Protein AF-A0A8H6ILP3-F1 (afdb_monomer)

Structure (mmCIF, N/CA/C/O backbone):
data_AF-A0A8H6ILP3-F1
#
_entry.id   AF-A0A8H6ILP3-F1
#
loop_
_atom_site.group_PDB
_atom_site.id
_atom_site.type_symbol
_atom_site.label_atom_id
_atom_site.label_alt_id
_atom_site.label_comp_id
_atom_site.label_asym_id
_atom_site.label_entity_id
_atom_site.label_seq_id
_atom_site.pdbx_PDB_ins_code
_atom_site.Cartn_x
_atom_site.Cartn_y
_atom_site.Cartn_z
_atom_site.occupancy
_atom_site.B_iso_or_equiv
_atom_site.auth_seq_id
_atom_site.auth_comp_id
_atom_site.auth_asym_id
_atom_site.auth_atom_id
_atom_site.pdbx_PDB_model_num
ATOM 1 N N . MET A 1 1 ? -1.603 -22.803 13.900 1.00 75.44 1 MET A N 1
ATOM 2 C CA . MET A 1 1 ? -1.696 -21.374 14.287 1.00 75.44 1 MET A CA 1
ATOM 3 C C . MET A 1 1 ? -2.385 -20.611 13.163 1.00 75.44 1 MET A C 1
ATOM 5 O O . MET A 1 1 ? -1.924 -20.719 12.037 1.00 75.44 1 MET A O 1
ATOM 9 N N . ALA A 1 2 ? -3.459 -19.861 13.440 1.00 86.31 2 ALA A N 1
ATOM 10 C CA . ALA A 1 2 ? -4.282 -19.245 12.389 1.00 86.31 2 ALA A CA 1
ATOM 11 C C . ALA A 1 2 ? -3.562 -18.151 11.574 1.00 86.31 2 ALA A C 1
ATOM 13 O O . ALA A 1 2 ? -3.676 -18.143 10.356 1.00 86.31 2 ALA A O 1
ATOM 14 N N . ILE A 1 3 ? -2.760 -17.285 12.206 1.00 87.88 3 ILE A N 1
ATOM 15 C CA . ILE A 1 3 ? -2.087 -16.142 11.545 1.00 87.88 3 ILE A CA 1
ATOM 16 C C . ILE A 1 3 ? -1.058 -16.565 10.485 1.00 87.88 3 ILE A C 1
ATOM 18 O O . ILE A 1 3 ? -0.891 -15.880 9.486 1.00 87.88 3 ILE A O 1
ATOM 22 N N . GLY A 1 4 ? -0.383 -17.699 10.682 1.00 88.31 4 GLY A N 1
ATOM 23 C CA . GLY A 1 4 ? 0.596 -18.224 9.723 1.00 88.31 4 GLY A CA 1
ATOM 24 C C . GLY A 1 4 ? 0.030 -19.252 8.740 1.00 88.31 4 GLY A C 1
ATOM 25 O O . GLY A 1 4 ? 0.781 -19.840 7.967 1.00 88.31 4 GLY A O 1
ATOM 26 N N . SER A 1 5 ? -1.273 -19.522 8.809 1.00 91.81 5 SER A N 1
ATOM 27 C CA . SER A 1 5 ? -1.914 -20.580 8.031 1.00 91.81 5 SER A CA 1
ATOM 28 C C . SER A 1 5 ? -2.057 -20.208 6.550 1.00 91.81 5 SER A C 1
ATOM 30 O O . SER A 1 5 ? -2.096 -19.030 6.187 1.00 91.81 5 SER A O 1
ATOM 32 N N . ARG A 1 6 ? -2.210 -21.217 5.682 1.00 91.50 6 ARG A N 1
ATOM 33 C CA . ARG A 1 6 ? -2.508 -21.000 4.257 1.00 91.50 6 ARG A CA 1
ATOM 34 C C . ARG A 1 6 ? -3.769 -20.149 4.033 1.00 91.50 6 ARG A C 1
ATOM 36 O O . ARG A 1 6 ? -3.694 -19.242 3.207 1.00 91.50 6 ARG A O 1
ATOM 43 N N . PRO A 1 7 ? -4.884 -20.331 4.771 1.00 92.00 7 PRO A N 1
ATOM 44 C CA . PRO A 1 7 ? -6.023 -19.420 4.669 1.00 92.00 7 PRO A CA 1
ATOM 45 C C . PRO A 1 7 ? -5.702 -17.965 5.014 1.00 92.00 7 PRO A C 1
ATOM 47 O O . PRO A 1 7 ? -6.228 -17.070 4.361 1.00 92.00 7 PRO A O 1
ATOM 50 N N . ALA A 1 8 ? -4.846 -17.700 6.007 1.00 93.62 8 ALA A N 1
ATOM 51 C CA . ALA A 1 8 ? -4.462 -16.326 6.342 1.00 93.62 8 ALA A CA 1
ATOM 52 C C . ALA A 1 8 ? -3.638 -15.675 5.220 1.00 93.62 8 ALA A C 1
ATOM 54 O O . ALA A 1 8 ? -3.850 -14.507 4.893 1.00 93.62 8 ALA A O 1
ATOM 55 N N . ILE A 1 9 ? -2.757 -16.442 4.573 1.00 95.00 9 ILE A N 1
ATOM 56 C CA . ILE A 1 9 ? -2.020 -15.988 3.385 1.00 95.00 9 ILE A CA 1
ATOM 57 C C . ILE A 1 9 ? -2.980 -15.760 2.216 1.00 95.00 9 ILE A C 1
ATOM 59 O O . ILE A 1 9 ? -2.914 -14.725 1.559 1.00 95.00 9 ILE A O 1
ATOM 63 N N . GLN A 1 10 ? -3.937 -16.665 2.004 1.00 93.12 10 GLN A N 1
ATOM 64 C CA . GLN A 1 10 ? -4.952 -16.502 0.968 1.00 93.12 10 GLN A CA 1
ATOM 65 C C . GLN A 1 10 ? -5.831 -15.268 1.211 1.00 93.12 10 GLN A C 1
ATOM 67 O O . GLN A 1 10 ? -6.140 -14.547 0.262 1.00 93.12 10 GLN A O 1
ATOM 72 N N . GLN A 1 11 ? -6.196 -14.989 2.467 1.00 94.31 11 GLN A N 1
ATOM 73 C CA . GLN A 1 11 ? -6.895 -13.766 2.858 1.00 94.31 11 GLN A CA 1
ATOM 74 C C . GLN A 1 11 ? -6.072 -12.537 2.458 1.00 94.31 11 GLN A C 1
ATOM 76 O O . GLN A 1 11 ? -6.601 -11.645 1.799 1.00 94.31 11 GLN A O 1
ATOM 81 N N . PHE A 1 12 ? -4.780 -12.503 2.793 1.00 96.44 12 PHE A N 1
ATOM 82 C CA . PHE A 1 12 ? -3.897 -11.410 2.390 1.00 96.44 12 PHE A CA 1
ATOM 83 C C . PHE A 1 12 ? -3.842 -11.242 0.863 1.00 96.44 12 PHE A C 1
ATOM 85 O O . PHE A 1 12 ? -4.070 -10.140 0.366 1.00 96.44 12 PHE A O 1
ATOM 92 N N . CYS A 1 13 ? -3.658 -12.320 0.099 1.00 95.38 13 CYS A N 1
ATOM 93 C CA . CYS A 1 13 ? -3.685 -12.254 -1.364 1.00 95.38 13 CYS A CA 1
ATOM 94 C C . CYS A 1 13 ? -5.026 -11.738 -1.901 1.00 95.38 13 CYS A C 1
ATOM 96 O O . CYS A 1 13 ? -5.049 -10.951 -2.841 1.00 95.38 13 CYS A O 1
ATOM 98 N N . ASN A 1 14 ? -6.152 -12.128 -1.300 1.00 94.25 14 ASN A N 1
ATOM 99 C CA . ASN A 1 14 ? -7.474 -11.635 -1.697 1.00 94.25 14 ASN A CA 1
ATOM 100 C C . ASN A 1 14 ? -7.642 -10.136 -1.417 1.00 94.25 14 ASN A C 1
ATOM 102 O O . ASN A 1 14 ? -8.270 -9.431 -2.208 1.00 94.25 14 ASN A O 1
ATOM 106 N N . ILE A 1 15 ? -7.064 -9.636 -0.323 1.00 95.75 15 ILE A N 1
ATOM 107 C CA . ILE A 1 15 ? -7.019 -8.202 -0.014 1.00 95.75 15 ILE A CA 1
ATOM 108 C C . ILE A 1 15 ? -6.204 -7.461 -1.080 1.00 95.75 15 ILE A C 1
ATOM 110 O O . ILE A 1 15 ? -6.675 -6.445 -1.595 1.00 95.75 15 ILE A O 1
ATOM 114 N N . VAL A 1 16 ? -5.027 -7.983 -1.446 1.00 95.50 16 VAL A N 1
ATOM 115 C CA . VAL A 1 16 ? -4.184 -7.419 -2.512 1.00 95.50 16 VAL A CA 1
ATOM 116 C C . VAL A 1 16 ? -4.945 -7.402 -3.841 1.00 95.50 16 VAL A C 1
ATOM 118 O O . VAL A 1 16 ? -5.068 -6.346 -4.449 1.00 95.50 16 VAL A O 1
ATOM 121 N N . ARG A 1 17 ? -5.570 -8.516 -4.247 1.00 94.06 17 ARG A N 1
ATOM 122 C CA . ARG A 1 17 ? -6.397 -8.578 -5.470 1.00 94.06 17 ARG A CA 1
ATOM 123 C C . ARG A 1 17 ? -7.559 -7.593 -5.444 1.00 94.06 17 ARG A C 1
ATOM 125 O O . ARG A 1 17 ? -7.791 -6.903 -6.426 1.00 94.06 17 ARG A O 1
ATOM 132 N N . SER A 1 18 ? -8.246 -7.464 -4.308 1.00 93.38 18 SER A N 1
ATOM 133 C CA . SER A 1 18 ? -9.329 -6.481 -4.150 1.00 93.38 18 SER A CA 1
ATOM 134 C C . SER A 1 18 ? -8.830 -5.048 -4.353 1.00 93.38 18 SER A C 1
ATOM 136 O O . SER A 1 18 ? -9.564 -4.203 -4.853 1.00 93.38 18 SER A O 1
ATOM 138 N N . ARG A 1 19 ? -7.574 -4.760 -3.983 1.00 92.50 19 ARG A N 1
ATOM 139 C CA . ARG A 1 19 ? -6.948 -3.453 -4.212 1.00 92.50 19 ARG A CA 1
ATOM 140 C C . ARG A 1 19 ? -6.647 -3.209 -5.696 1.00 92.50 19 ARG A C 1
ATOM 142 O O . ARG A 1 19 ? -6.627 -2.049 -6.112 1.00 92.50 19 ARG A O 1
ATOM 149 N N . ARG A 1 20 ? -6.458 -4.270 -6.489 1.00 94.06 20 ARG A N 1
ATOM 150 C CA . ARG A 1 20 ? -6.257 -4.191 -7.944 1.00 94.06 20 ARG A CA 1
ATOM 151 C C . ARG A 1 20 ? -7.537 -3.894 -8.724 1.00 94.06 20 ARG A C 1
ATOM 153 O O . ARG A 1 20 ? -7.425 -3.543 -9.889 1.00 94.06 20 ARG A O 1
ATOM 160 N N . ASP A 1 21 ? -8.723 -3.959 -8.114 1.00 91.75 21 ASP A N 1
ATOM 161 C CA . ASP A 1 21 ? -9.975 -3.579 -8.786 1.00 91.75 21 ASP A CA 1
ATOM 162 C C . ASP A 1 21 ? -9.901 -2.112 -9.272 1.00 91.75 21 ASP A C 1
ATOM 164 O O . ASP A 1 21 ? -9.652 -1.219 -8.447 1.00 91.75 21 ASP A O 1
ATOM 168 N N . PRO A 1 22 ? -10.103 -1.823 -10.574 1.00 87.62 22 PRO A N 1
ATOM 169 C CA . PRO A 1 22 ? -10.079 -0.463 -11.116 1.00 87.62 22 PRO A CA 1
ATOM 170 C C . PRO A 1 22 ? -11.111 0.485 -10.499 1.00 87.62 22 PRO A C 1
ATOM 172 O O . PRO A 1 22 ? -10.931 1.695 -10.586 1.00 87.62 22 PRO A O 1
ATOM 175 N N . ASN A 1 23 ? -12.169 -0.044 -9.876 1.00 84.62 23 ASN A N 1
ATOM 176 C CA . ASN A 1 23 ? -13.202 0.738 -9.190 1.00 84.62 23 ASN A CA 1
ATOM 177 C C . ASN A 1 23 ? -12.841 1.052 -7.727 1.00 84.62 23 ASN A C 1
ATOM 179 O O . ASN A 1 23 ? -13.560 1.784 -7.039 1.00 84.62 23 ASN A O 1
ATOM 183 N N . ASP A 1 24 ? -11.749 0.480 -7.211 1.00 82.38 24 ASP A N 1
ATOM 184 C CA . ASP A 1 24 ? -11.250 0.784 -5.876 1.00 82.38 24 ASP A CA 1
ATOM 185 C C . ASP A 1 24 ? -10.374 2.048 -5.880 1.00 82.38 24 ASP A C 1
ATOM 187 O O . ASP A 1 24 ? -9.142 1.986 -5.874 1.00 82.38 24 ASP A O 1
ATOM 191 N N . ASP A 1 25 ? -11.008 3.215 -5.807 1.00 67.44 25 ASP A N 1
ATOM 192 C CA . ASP A 1 25 ? -10.305 4.511 -5.777 1.00 67.44 25 ASP A CA 1
ATOM 193 C C . ASP A 1 25 ? -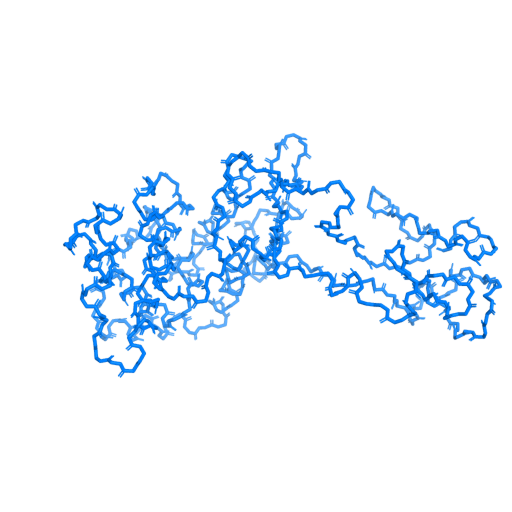9.919 4.965 -4.360 1.00 67.44 25 ASP A C 1
ATOM 195 O O . ASP A 1 25 ? -9.394 6.059 -4.140 1.00 67.44 25 ASP A O 1
ATOM 199 N N . ARG A 1 26 ? -10.180 4.134 -3.345 1.00 71.62 26 ARG A N 1
ATOM 200 C CA . ARG A 1 26 ? -9.928 4.478 -1.939 1.00 71.62 26 ARG A CA 1
ATOM 201 C C . ARG A 1 26 ? -8.455 4.309 -1.567 1.00 71.62 26 ARG A C 1
ATOM 203 O O . ARG A 1 26 ? -8.071 3.366 -0.877 1.00 71.62 26 ARG A O 1
ATOM 210 N N . SER A 1 27 ? -7.622 5.260 -1.955 1.00 63.97 27 SER A N 1
ATOM 211 C CA . SER A 1 27 ? -6.297 5.415 -1.346 1.00 63.97 27 SER A CA 1
ATOM 212 C C . SER A 1 27 ? -6.438 6.075 0.031 1.00 63.97 27 SER A C 1
ATOM 214 O O . SER A 1 27 ? -7.342 6.885 0.262 1.00 63.97 27 SER A O 1
ATOM 216 N N . ARG A 1 28 ? -5.567 5.728 0.981 1.00 64.31 28 ARG A N 1
ATOM 217 C CA . ARG A 1 28 ? -5.476 6.487 2.228 1.00 64.31 28 ARG A CA 1
ATOM 218 C C . ARG A 1 28 ? -4.798 7.802 1.902 1.00 64.31 28 ARG A C 1
ATOM 220 O O . ARG A 1 28 ? -3.651 7.816 1.481 1.00 64.31 28 ARG A O 1
ATOM 227 N N . VAL A 1 29 ? -5.513 8.898 2.107 1.00 57.91 29 VAL A N 1
ATOM 228 C CA . VAL A 1 29 ? -4.895 10.221 2.100 1.00 57.91 29 VAL A CA 1
ATOM 229 C C . VAL A 1 29 ? -3.991 10.300 3.338 1.00 57.91 29 VAL A C 1
ATOM 231 O O . VAL A 1 29 ? -4.495 10.292 4.462 1.00 57.91 29 VAL A O 1
ATOM 234 N N . ALA A 1 30 ? -2.674 10.322 3.153 1.00 57.31 30 ALA A N 1
ATOM 235 C CA . ALA A 1 30 ? -1.733 10.967 4.073 1.00 57.31 30 ALA A CA 1
ATOM 236 C C . ALA A 1 30 ? -1.288 12.284 3.401 1.00 57.31 30 ALA A C 1
ATOM 238 O O . ALA A 1 30 ? -1.448 12.430 2.196 1.00 57.31 30 ALA A O 1
ATOM 239 N N . SER A 1 31 ? -0.817 13.337 4.063 1.00 59.41 31 SER A N 1
ATOM 240 C CA . SER A 1 31 ? 0.049 13.420 5.237 1.00 59.41 31 SER A CA 1
ATOM 241 C C . SER A 1 31 ? -0.139 14.796 5.901 1.00 59.41 31 SER A C 1
ATOM 243 O O . SER A 1 31 ? 0.740 15.653 5.885 1.00 59.41 31 SER A O 1
ATOM 245 N N . SER A 1 32 ? -1.309 15.067 6.495 1.00 70.81 32 SER A N 1
ATOM 246 C CA . SER A 1 32 ? -1.374 16.252 7.361 1.00 70.81 32 SER A CA 1
ATOM 247 C C . SER A 1 32 ? -0.468 16.012 8.564 1.00 70.81 32 SER A C 1
ATOM 249 O O . SER A 1 32 ? -0.611 14.984 9.225 1.00 70.81 32 SER A O 1
ATOM 251 N N . SER A 1 33 ? 0.444 16.939 8.857 1.00 78.44 33 SER A N 1
ATOM 252 C CA . SER A 1 33 ? 1.243 16.919 10.087 1.00 78.44 33 SER A CA 1
ATOM 253 C C . SER A 1 33 ? 0.382 17.158 11.333 1.00 78.44 33 SER A C 1
ATOM 255 O O . SER A 1 33 ? 0.752 16.712 12.419 1.00 78.44 33 SER A O 1
ATOM 257 N N . ASP A 1 34 ? -0.809 17.744 11.175 1.00 86.69 34 ASP A N 1
ATOM 258 C CA . ASP A 1 34 ? -1.757 17.981 12.261 1.00 86.69 34 ASP A CA 1
ATOM 259 C C . ASP A 1 34 ? -2.521 16.690 12.636 1.00 86.69 34 ASP A C 1
ATOM 261 O O . ASP A 1 34 ? -3.328 16.190 11.835 1.00 86.69 34 ASP A O 1
ATOM 265 N N . PRO A 1 35 ? -2.330 16.150 13.858 1.00 87.81 35 PRO A N 1
ATOM 266 C CA . PRO A 1 35 ? -3.060 14.973 14.324 1.00 87.81 35 PRO A CA 1
ATOM 267 C C . PRO A 1 35 ? -4.580 15.172 14.316 1.00 87.81 35 PRO A C 1
ATOM 269 O O . PRO A 1 35 ? -5.312 14.218 14.076 1.00 87.81 35 PRO A O 1
ATOM 272 N N . ASN A 1 36 ? -5.092 16.391 14.502 1.00 88.88 36 ASN A N 1
ATOM 273 C CA . ASN A 1 36 ? -6.534 16.648 14.528 1.00 88.88 36 ASN A CA 1
ATOM 274 C C . ASN A 1 36 ? -7.180 16.477 13.150 1.00 88.88 36 ASN A C 1
ATOM 276 O O . ASN A 1 36 ? -8.291 15.948 13.046 1.00 88.88 36 ASN A O 1
ATOM 280 N N . ILE A 1 37 ? -6.472 16.879 12.090 1.00 88.44 37 ILE A N 1
ATOM 281 C CA . ILE A 1 37 ? -6.903 16.645 10.708 1.00 88.44 37 ILE A CA 1
ATOM 282 C C . ILE A 1 37 ? -6.896 15.142 10.418 1.00 88.44 37 ILE A C 1
ATOM 284 O O . ILE A 1 37 ? -7.865 14.627 9.855 1.00 88.44 37 ILE A O 1
ATOM 288 N N . ARG A 1 38 ? -5.855 14.419 10.856 1.00 89.88 38 ARG A N 1
ATOM 289 C CA . ARG A 1 38 ? -5.790 12.958 10.699 1.00 89.88 38 ARG A CA 1
ATOM 290 C C . ARG A 1 38 ? -6.930 12.257 11.446 1.00 89.88 38 ARG A C 1
ATOM 292 O O . ARG A 1 38 ? -7.630 11.453 10.834 1.00 89.88 38 ARG A O 1
ATOM 299 N N . ILE A 1 39 ? -7.214 12.628 12.699 1.00 91.81 39 ILE A N 1
ATOM 300 C CA . ILE A 1 39 ? -8.348 12.103 13.489 1.00 91.81 39 ILE A CA 1
ATOM 301 C C . ILE A 1 39 ? -9.670 12.261 12.728 1.00 91.81 39 ILE A C 1
ATOM 303 O O . ILE A 1 39 ? -10.438 11.303 12.599 1.00 91.81 39 ILE A O 1
ATOM 307 N N . GLU A 1 40 ? -9.941 13.453 12.193 1.00 91.06 40 GLU A N 1
ATOM 308 C CA . GLU A 1 40 ? -11.158 13.717 11.423 1.00 91.06 40 GLU A CA 1
ATOM 309 C C . GLU A 1 40 ? -11.241 12.860 10.150 1.00 91.06 40 GLU A C 1
ATOM 311 O O . GLU A 1 40 ? -12.297 12.294 9.845 1.00 91.06 40 GLU A O 1
ATOM 316 N N . GLN A 1 41 ? -10.127 12.704 9.429 1.00 89.25 41 GLN A N 1
ATOM 317 C CA . GLN A 1 41 ? -10.043 11.829 8.258 1.00 89.25 41 GLN A CA 1
ATOM 318 C C . GLN A 1 41 ? -10.325 10.363 8.620 1.00 89.25 41 GLN A C 1
ATOM 320 O O . GLN A 1 41 ? -11.150 9.729 7.956 1.00 89.25 41 GLN A O 1
ATOM 325 N N . ARG A 1 42 ? -9.720 9.833 9.696 1.00 91.31 42 ARG A N 1
ATOM 326 C CA . ARG A 1 42 ? -9.964 8.452 10.161 1.00 91.31 42 ARG A CA 1
ATOM 327 C C . ARG A 1 42 ? -11.434 8.231 10.503 1.00 91.31 42 ARG A C 1
ATOM 329 O O . ARG A 1 42 ? -12.021 7.248 10.056 1.00 91.31 42 ARG A O 1
ATOM 336 N N . ILE A 1 43 ? -12.062 9.168 11.219 1.00 91.75 43 ILE A N 1
ATOM 337 C CA . ILE A 1 43 ? -13.493 9.096 11.552 1.00 91.75 43 ILE A CA 1
ATOM 338 C C . ILE A 1 43 ? -14.352 9.044 10.285 1.00 91.75 43 ILE A C 1
ATOM 340 O O . ILE A 1 43 ? -15.246 8.202 10.170 1.00 91.75 43 ILE A O 1
ATOM 344 N N . ASN A 1 44 ? -14.085 9.921 9.319 1.00 89.56 44 ASN A N 1
ATOM 345 C CA . ASN A 1 44 ? -14.843 9.952 8.072 1.00 89.56 44 ASN A CA 1
ATOM 346 C C . ASN A 1 44 ? -14.678 8.659 7.260 1.00 89.56 44 ASN A C 1
ATOM 348 O O . ASN A 1 44 ? -15.662 8.171 6.700 1.00 89.56 44 ASN A O 1
ATOM 352 N N . ASN A 1 45 ? -13.482 8.069 7.234 1.00 88.81 45 ASN A N 1
ATOM 353 C CA . ASN A 1 45 ? -13.242 6.790 6.564 1.00 88.81 45 ASN A CA 1
ATOM 354 C C . ASN A 1 45 ? -13.995 5.639 7.240 1.00 88.81 45 ASN A C 1
ATOM 356 O O . ASN A 1 45 ? -14.683 4.876 6.560 1.00 88.81 45 ASN A O 1
ATOM 360 N N . ILE A 1 46 ? -13.947 5.565 8.575 1.00 90.75 46 ILE A N 1
ATOM 361 C CA . ILE A 1 46 ? -14.682 4.562 9.358 1.00 90.75 46 ILE A CA 1
ATOM 362 C C . ILE A 1 46 ? -16.187 4.655 9.077 1.00 90.75 46 ILE A C 1
ATOM 364 O O . ILE A 1 46 ? -16.825 3.632 8.839 1.00 90.75 46 ILE A O 1
ATOM 368 N N . ARG A 1 47 ? -16.754 5.869 9.035 1.00 87.75 47 ARG A N 1
ATOM 369 C CA . ARG A 1 47 ? -18.186 6.088 8.745 1.00 87.75 47 ARG A CA 1
ATOM 370 C C . ARG A 1 47 ? -18.590 5.669 7.334 1.00 87.75 47 ARG A C 1
ATOM 372 O O . ARG A 1 47 ? -19.697 5.182 7.138 1.00 87.75 47 ARG A O 1
ATOM 379 N N . LYS A 1 48 ? -17.715 5.892 6.350 1.00 84.12 48 LYS A N 1
ATOM 380 C CA . LYS A 1 48 ? -17.955 5.533 4.943 1.00 84.12 48 LYS A CA 1
ATOM 381 C C . LYS A 1 48 ? -17.729 4.044 4.660 1.00 84.12 48 LYS A C 1
ATOM 383 O O . LYS A 1 48 ? -18.084 3.586 3.571 1.00 84.12 48 LYS A O 1
ATOM 388 N N . SER A 1 49 ? -17.113 3.305 5.583 1.00 83.44 49 SER A N 1
ATOM 389 C CA . SER A 1 49 ? -16.850 1.877 5.420 1.00 83.44 49 SER A CA 1
ATOM 390 C C . SER A 1 49 ? -18.140 1.071 5.549 1.00 83.44 49 SER A C 1
ATOM 392 O O . SER A 1 49 ? -18.820 1.121 6.573 1.00 83.44 49 SER A O 1
ATOM 394 N N . GLN A 1 50 ? -18.463 0.298 4.511 1.00 77.56 50 GLN A N 1
ATOM 395 C CA . GLN A 1 50 ? -19.610 -0.613 4.514 1.00 77.56 50 GLN A CA 1
ATOM 396 C C . GLN A 1 50 ? -19.214 -2.050 4.881 1.00 77.56 50 GLN A C 1
ATOM 398 O O . GLN A 1 50 ? -20.094 -2.882 5.080 1.00 77.56 50 GLN A O 1
ATOM 403 N N . GLN A 1 51 ? -17.910 -2.324 5.032 1.00 78.56 51 GLN A N 1
ATOM 404 C CA . GLN A 1 51 ? -17.344 -3.624 5.417 1.00 78.56 51 GLN A CA 1
ATOM 405 C C . GLN A 1 51 ? -17.806 -4.786 4.518 1.00 78.56 51 GLN A C 1
ATOM 407 O O . GLN A 1 51 ? -17.946 -5.918 4.985 1.00 78.56 51 GLN A O 1
ATOM 412 N N . ARG A 1 52 ? -18.048 -4.510 3.230 1.00 81.38 52 ARG A N 1
ATOM 413 C CA . ARG A 1 52 ? -18.565 -5.503 2.277 1.00 81.38 52 ARG A CA 1
ATOM 414 C C . ARG A 1 52 ? -17.479 -6.450 1.779 1.00 81.38 52 ARG A C 1
ATOM 416 O O . ARG A 1 52 ? -17.767 -7.615 1.536 1.00 81.38 52 ARG A O 1
ATOM 423 N N . SER A 1 53 ? -16.244 -5.965 1.667 1.00 87.31 53 SER A N 1
ATOM 424 C CA . SER A 1 53 ? -15.077 -6.759 1.270 1.00 87.31 53 SER A CA 1
ATOM 425 C C . SER A 1 53 ? -14.055 -6.873 2.400 1.00 87.31 53 SER A C 1
ATOM 427 O O . SER A 1 53 ? -14.033 -6.062 3.330 1.00 87.31 53 SER A O 1
ATOM 429 N N . ASP A 1 54 ? -13.167 -7.861 2.309 1.00 90.88 54 ASP A N 1
ATOM 430 C CA . ASP A 1 54 ? -12.077 -8.027 3.274 1.00 90.88 54 ASP A CA 1
ATOM 431 C C . ASP A 1 54 ? -11.116 -6.830 3.268 1.00 90.88 54 ASP A C 1
ATOM 433 O O . ASP A 1 54 ? -10.681 -6.389 4.332 1.00 90.88 54 ASP A O 1
ATOM 437 N N . LEU A 1 55 ? -10.886 -6.203 2.109 1.00 91.88 55 LEU A N 1
ATOM 438 C CA . LEU A 1 55 ? -10.140 -4.946 2.023 1.00 91.88 55 LEU A CA 1
ATOM 439 C C . LEU A 1 55 ? -10.828 -3.808 2.798 1.00 91.88 55 LEU A C 1
ATOM 441 O O . LEU A 1 55 ? -10.161 -3.073 3.527 1.00 91.88 55 LEU A O 1
ATOM 445 N N . GLU A 1 56 ? -12.153 -3.654 2.698 1.00 89.81 56 GLU A N 1
ATOM 446 C CA . GLU A 1 56 ? -12.879 -2.637 3.475 1.00 89.81 56 GLU A CA 1
ATOM 447 C C . GLU A 1 56 ? -12.831 -2.902 4.983 1.00 89.81 56 GLU A C 1
ATOM 449 O O . GLU A 1 56 ? -12.702 -1.962 5.776 1.00 89.81 56 GLU A O 1
ATOM 454 N N . LYS A 1 57 ? -12.916 -4.173 5.389 1.00 92.38 57 LYS A N 1
ATOM 455 C CA . LYS A 1 57 ? -12.779 -4.575 6.793 1.00 92.38 57 LYS A CA 1
ATOM 456 C C . LYS A 1 57 ? -11.372 -4.288 7.317 1.00 92.38 57 LYS A C 1
ATOM 458 O O . LYS A 1 57 ? -11.243 -3.731 8.407 1.00 92.38 57 LYS A O 1
ATOM 463 N N . LEU A 1 58 ? -10.330 -4.604 6.540 1.00 94.25 58 LEU A N 1
ATOM 464 C CA . LEU A 1 58 ? -8.945 -4.290 6.892 1.00 94.25 58 LEU A CA 1
ATOM 465 C C . LEU A 1 58 ? -8.751 -2.775 7.022 1.00 94.25 58 LEU A C 1
ATOM 467 O O . LEU A 1 58 ? -8.241 -2.314 8.04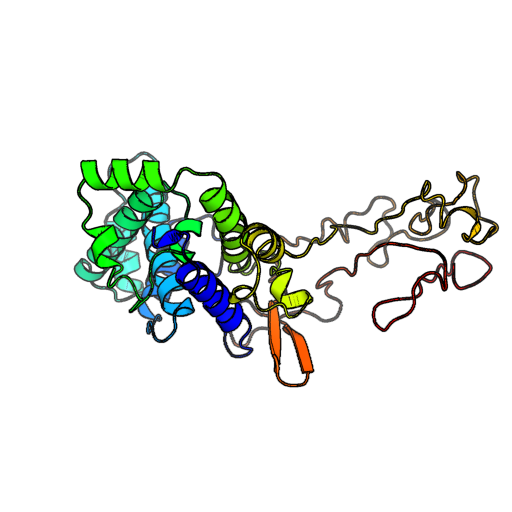1 1.00 94.25 58 LEU A O 1
ATOM 471 N N . ARG A 1 59 ? -9.208 -1.990 6.036 1.00 92.56 59 ARG A N 1
ATOM 472 C CA . ARG A 1 59 ? -9.126 -0.519 6.068 1.00 92.56 59 ARG A CA 1
ATOM 473 C C . ARG A 1 59 ? -9.775 0.061 7.312 1.00 92.56 59 ARG A C 1
ATOM 475 O O . ARG A 1 59 ? -9.164 0.899 7.964 1.00 92.56 59 ARG A O 1
ATOM 482 N N . LYS A 1 60 ? -10.959 -0.431 7.688 1.00 92.56 60 LYS A N 1
ATOM 483 C CA . LYS A 1 60 ? -11.626 0.001 8.920 1.00 92.56 60 LYS A CA 1
ATOM 484 C C . LYS A 1 60 ? -10.775 -0.286 10.160 1.00 92.56 60 LYS A C 1
ATOM 486 O O . LYS A 1 60 ? -10.595 0.618 10.968 1.00 92.56 60 LYS A O 1
ATOM 491 N N . ARG A 1 61 ? -10.229 -1.501 10.308 1.00 93.31 61 ARG A N 1
ATOM 492 C CA . ARG A 1 61 ? -9.351 -1.838 11.449 1.00 93.31 61 ARG A CA 1
ATOM 493 C C . ARG A 1 61 ? -8.115 -0.954 11.497 1.00 93.31 61 ARG A C 1
ATOM 495 O O . ARG A 1 61 ? -7.744 -0.471 12.560 1.00 93.31 61 ARG A O 1
ATOM 502 N N . LEU A 1 62 ? -7.498 -0.722 10.341 1.00 94.06 62 LEU A N 1
ATOM 503 C CA . LEU A 1 62 ? -6.359 0.172 10.247 1.00 94.06 62 LEU A CA 1
ATOM 504 C C . LEU A 1 62 ? -6.766 1.605 10.618 1.00 94.06 62 LEU A C 1
ATOM 506 O O . LEU A 1 62 ? -6.000 2.291 11.278 1.00 94.06 62 LEU A O 1
ATOM 510 N N . ASP A 1 63 ? -7.928 2.101 10.186 1.00 93.81 63 ASP A N 1
ATOM 511 C CA . ASP A 1 63 ? -8.374 3.455 10.534 1.00 93.81 63 ASP 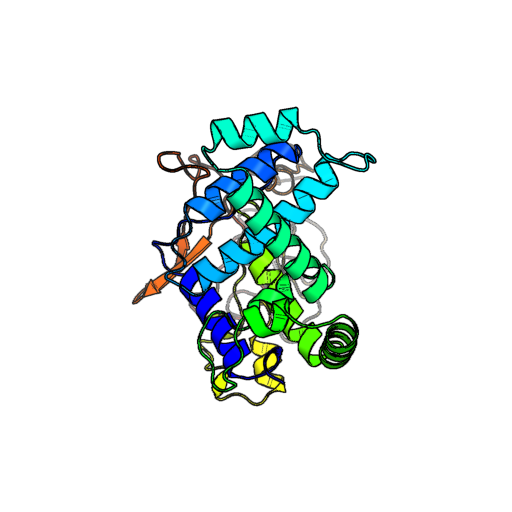A CA 1
ATOM 512 C C . ASP A 1 63 ? -8.675 3.573 12.033 1.00 93.81 63 ASP A C 1
ATOM 514 O O . ASP A 1 63 ? -8.355 4.598 12.623 1.00 93.81 63 ASP A O 1
ATOM 518 N N . GLU A 1 64 ? -9.202 2.525 12.673 1.00 95.25 64 GLU A N 1
ATOM 519 C CA . GLU A 1 64 ? -9.337 2.449 14.135 1.00 95.25 64 GLU A CA 1
ATOM 520 C C . GLU A 1 64 ? -7.966 2.455 14.830 1.00 95.25 64 GLU A C 1
ATOM 522 O O . GLU A 1 64 ? -7.768 3.207 15.785 1.00 95.25 64 GLU A O 1
ATOM 527 N N . PHE A 1 65 ? -7.007 1.658 14.344 1.00 95.31 65 PHE A N 1
ATOM 528 C CA . PHE A 1 65 ? -5.634 1.615 14.860 1.00 95.31 65 PHE A CA 1
ATOM 529 C C . PHE A 1 65 ? -4.977 3.000 14.816 1.00 95.31 65 PHE A C 1
ATOM 531 O O . PHE A 1 65 ? -4.525 3.497 15.849 1.00 95.31 65 PHE A O 1
ATOM 538 N N . TYR A 1 66 ? -4.975 3.642 13.642 1.00 93.69 66 TYR A N 1
ATOM 539 C CA . TYR A 1 66 ? -4.352 4.954 13.460 1.00 93.69 66 TYR A CA 1
ATOM 540 C C . TYR A 1 66 ? -5.136 6.066 14.159 1.00 93.69 66 TYR A C 1
ATOM 542 O O . TYR A 1 66 ? -4.523 6.982 14.681 1.00 93.69 66 TYR A O 1
ATOM 550 N N . LEU A 1 67 ? -6.465 5.964 14.282 1.00 94.12 67 LEU A N 1
ATOM 551 C CA . LEU A 1 67 ? -7.250 6.891 15.105 1.00 94.12 67 LEU A CA 1
ATOM 552 C C . LEU A 1 67 ? -6.755 6.898 16.556 1.00 94.12 67 LEU A C 1
ATOM 554 O O . LEU A 1 67 ? -6.591 7.960 17.149 1.00 94.12 67 LEU A O 1
ATOM 558 N N . ALA A 1 68 ? -6.516 5.721 17.138 1.00 94.31 68 ALA A N 1
ATOM 559 C CA . ALA A 1 68 ? -6.007 5.622 18.502 1.00 94.31 68 ALA A CA 1
ATOM 560 C C . ALA A 1 68 ? -4.575 6.165 18.642 1.00 94.31 68 ALA A C 1
ATOM 562 O O . ALA A 1 68 ? -4.236 6.717 19.687 1.00 94.31 68 ALA A O 1
ATOM 563 N N . GLU A 1 69 ? -3.746 6.017 17.610 1.00 92.19 69 GLU A N 1
ATOM 564 C CA . GLU A 1 69 ? -2.399 6.588 17.563 1.00 92.19 69 GLU A CA 1
ATOM 565 C C . GLU A 1 69 ? -2.422 8.117 17.421 1.00 92.19 69 GLU A C 1
ATOM 567 O O . GLU A 1 69 ? -1.794 8.811 18.218 1.00 92.19 69 GLU A O 1
ATOM 572 N N . ASP A 1 70 ? -3.212 8.649 16.489 1.00 92.44 70 ASP A N 1
ATOM 573 C CA . ASP A 1 70 ? -3.348 10.086 16.248 1.00 92.44 70 ASP A CA 1
ATOM 574 C C . ASP A 1 70 ? -3.934 10.810 17.475 1.00 92.44 70 ASP A C 1
ATOM 576 O O . ASP A 1 70 ? -3.496 11.908 17.813 1.00 92.44 70 ASP A O 1
ATOM 580 N N . ILE A 1 71 ? -4.874 10.183 18.199 1.00 91.50 71 ILE A N 1
ATOM 581 C CA . ILE A 1 71 ? -5.394 10.699 19.480 1.00 91.50 71 ILE A CA 1
ATOM 582 C C . ILE A 1 71 ? -4.301 10.750 20.548 1.00 91.50 71 ILE A C 1
ATOM 584 O O . ILE A 1 71 ? -4.290 11.683 21.347 1.00 91.50 71 ILE A O 1
ATOM 588 N N . GLU A 1 72 ? -3.416 9.752 20.606 1.00 90.56 72 GLU A N 1
ATOM 589 C CA . GLU A 1 72 ? -2.298 9.753 21.554 1.00 90.56 72 GLU A CA 1
ATOM 590 C C . GLU A 1 72 ? -1.317 10.881 21.230 1.00 90.56 72 GLU A C 1
ATOM 592 O O . GLU A 1 72 ? -0.940 11.646 22.114 1.00 90.56 72 GLU A O 1
ATOM 597 N N . GLN A 1 73 ? -0.980 11.041 19.950 1.00 88.69 73 GLN A N 1
ATOM 598 C CA . GLN A 1 73 ? -0.119 12.120 19.468 1.00 88.69 73 GLN A CA 1
ATOM 599 C C . GLN A 1 73 ? -0.737 13.503 19.718 1.00 88.69 73 GLN A C 1
ATOM 601 O O . GLN A 1 73 ? -0.027 14.436 20.083 1.00 88.69 73 GLN A O 1
ATOM 606 N N . SER A 1 74 ? -2.063 13.639 19.606 1.00 88.94 74 SER A N 1
ATOM 607 C CA . SER A 1 74 ? -2.763 14.905 19.860 1.00 88.94 74 SER A CA 1
ATOM 608 C C . SER A 1 74 ? -2.733 15.347 21.328 1.00 88.94 74 SER A C 1
ATOM 610 O O . SER A 1 74 ? -3.207 16.442 21.638 1.00 88.94 74 SER A O 1
ATOM 612 N N . LYS A 1 75 ? -2.285 14.494 22.258 1.00 87.56 75 LYS A N 1
ATOM 613 C CA . LYS A 1 75 ? -2.206 14.858 23.677 1.00 87.56 75 LYS A CA 1
ATOM 614 C C . LYS A 1 75 ? -1.021 15.761 23.981 1.00 87.56 75 LYS A C 1
ATOM 616 O O . LYS A 1 75 ? -1.093 16.465 24.980 1.00 87.56 75 LYS A O 1
ATOM 621 N N . ASP A 1 76 ? 0.034 15.736 23.166 1.00 80.81 76 ASP A N 1
ATOM 622 C CA . ASP A 1 76 ? 1.225 16.583 23.333 1.00 80.81 76 ASP A CA 1
ATOM 623 C C . ASP A 1 76 ? 1.754 16.594 24.788 1.00 80.81 76 ASP A C 1
ATOM 625 O O . ASP A 1 76 ? 1.843 17.622 25.456 1.00 80.81 76 ASP A O 1
ATOM 629 N N . GLY A 1 77 ? 1.969 15.396 25.350 1.00 76.06 77 GLY A N 1
ATOM 630 C CA . GLY A 1 77 ? 2.427 15.205 26.736 1.00 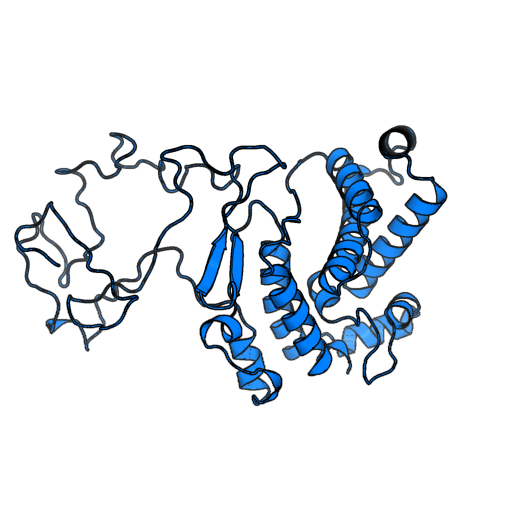76.06 77 GLY A CA 1
ATOM 631 C C . GLY A 1 77 ? 1.347 15.323 27.823 1.00 76.06 77 GLY A C 1
ATOM 632 O O . GLY A 1 77 ? 1.627 15.081 28.997 1.00 76.06 77 GLY A O 1
ATOM 633 N N . ARG A 1 78 ? 0.098 15.651 27.471 1.00 77.00 78 ARG A N 1
ATOM 634 C CA . ARG A 1 78 ? -1.034 15.681 28.414 1.00 77.00 78 ARG A CA 1
ATOM 635 C C . ARG A 1 78 ? -1.574 14.273 28.680 1.00 77.00 78 ARG A C 1
ATOM 637 O O . ARG A 1 78 ? -1.490 13.375 27.851 1.00 77.00 78 ARG A O 1
ATOM 644 N N . LEU A 1 79 ? -2.236 14.093 29.824 1.00 73.81 79 LEU A N 1
ATOM 645 C CA . LEU A 1 79 ? -2.916 12.829 30.153 1.00 73.81 79 LEU A CA 1
ATOM 646 C C . LEU A 1 79 ? -4.142 12.564 29.261 1.00 73.81 79 LEU A C 1
ATOM 648 O O . LEU A 1 79 ? -4.530 11.414 29.050 1.00 73.81 79 LEU A O 1
ATOM 652 N N . GLN A 1 80 ? -4.773 13.624 28.751 1.00 76.94 80 GLN A N 1
ATOM 653 C CA . GLN A 1 80 ? -5.992 13.553 27.947 1.00 76.94 80 GLN A CA 1
ATOM 654 C C . GLN A 1 80 ? -5.928 14.522 26.767 1.00 76.94 80 GLN A C 1
ATOM 656 O O . GLN A 1 80 ? -5.344 15.601 26.868 1.00 76.94 80 GLN A O 1
ATOM 661 N N . SER A 1 81 ? -6.569 14.137 25.663 1.00 79.94 81 SER A N 1
ATOM 662 C CA . SER A 1 81 ? -6.754 15.001 24.496 1.00 79.94 81 SER A CA 1
ATOM 663 C C . SER A 1 81 ? -7.741 16.120 24.827 1.00 79.94 81 SER A C 1
ATOM 665 O O . SER A 1 81 ? -8.650 15.920 25.634 1.00 79.94 81 SER A O 1
ATOM 667 N N . ASP A 1 82 ? -7.588 17.281 24.187 1.00 83.38 82 ASP A N 1
ATOM 668 C CA . ASP A 1 82 ? -8.453 18.439 24.422 1.00 83.38 82 ASP A CA 1
ATOM 669 C C . ASP A 1 82 ? -9.934 18.101 24.118 1.00 83.38 82 ASP A C 1
ATOM 671 O O . ASP A 1 82 ? -10.289 17.845 22.957 1.00 83.38 82 ASP A O 1
ATOM 675 N N . PRO A 1 83 ? -10.825 18.101 25.133 1.00 83.69 83 PRO A N 1
ATOM 676 C CA . PRO A 1 83 ? -12.234 17.759 24.949 1.00 83.69 83 PRO A CA 1
ATOM 677 C C . PRO A 1 83 ? -12.966 18.698 23.986 1.00 83.69 83 PRO A C 1
ATOM 679 O O . PRO A 1 83 ? -13.934 18.282 23.346 1.00 83.69 83 PRO A O 1
ATOM 682 N N . THR A 1 84 ? -12.513 19.948 23.871 1.00 86.94 84 THR A N 1
ATOM 683 C CA . THR A 1 84 ? -13.078 20.959 22.972 1.00 86.94 84 THR A CA 1
ATOM 684 C C . THR A 1 84 ? -12.742 20.627 21.527 1.00 86.94 84 THR A C 1
ATOM 686 O O . THR A 1 84 ? -13.623 20.648 20.667 1.00 86.94 84 THR A O 1
ATOM 689 N N . VAL A 1 85 ? -11.487 20.252 21.262 1.00 86.88 85 VAL A N 1
ATOM 690 C CA . VAL A 1 85 ? -11.023 19.870 19.920 1.00 86.88 85 VAL A CA 1
ATOM 691 C C . VAL A 1 85 ? -11.757 18.623 19.438 1.00 86.88 85 VAL A C 1
ATOM 693 O O . VAL A 1 85 ? -12.365 18.642 18.365 1.00 86.88 85 VAL A O 1
ATOM 696 N N . ILE A 1 86 ? -11.804 17.574 20.265 1.00 88.81 86 ILE A N 1
ATOM 697 C CA . ILE A 1 86 ? -12.558 16.356 19.942 1.00 88.81 86 ILE A CA 1
ATOM 698 C C . ILE A 1 86 ? -14.048 16.676 19.780 1.00 88.81 86 ILE A C 1
ATOM 700 O O . ILE A 1 86 ? -14.665 16.235 18.814 1.00 88.81 86 ILE A O 1
ATOM 704 N N . GLY A 1 87 ? -14.631 17.494 20.661 1.00 90.50 87 GLY A N 1
ATOM 705 C CA . GLY A 1 87 ? -16.023 17.933 20.549 1.00 90.50 87 GLY A CA 1
ATOM 706 C C . GLY A 1 87 ? -16.331 18.629 19.218 1.00 90.50 87 GLY A C 1
ATOM 707 O O . GLY A 1 87 ? -17.367 18.360 18.609 1.00 90.50 87 GLY A O 1
ATOM 708 N N . ASN A 1 88 ? -15.420 19.470 18.728 1.00 91.50 88 ASN A N 1
ATOM 709 C CA . ASN A 1 88 ? -15.559 20.151 17.441 1.00 91.50 88 ASN A CA 1
ATOM 710 C C . ASN A 1 88 ? -15.434 19.183 16.255 1.00 91.50 88 ASN A C 1
ATOM 712 O O . ASN A 1 88 ? -16.229 19.266 15.317 1.00 91.50 88 ASN A O 1
ATOM 716 N N . ILE A 1 89 ? -14.504 18.223 16.308 1.00 91.00 89 ILE A N 1
ATOM 717 C CA . ILE A 1 89 ? -14.390 17.162 15.293 1.00 91.00 89 ILE A CA 1
ATOM 718 C C . ILE A 1 89 ? -15.676 16.326 15.248 1.00 91.00 89 ILE A C 1
ATOM 720 O O . ILE A 1 89 ? -16.213 16.078 14.169 1.00 91.00 89 ILE A O 1
ATOM 724 N N . LEU A 1 90 ? -16.222 15.932 16.403 1.00 92.06 90 LEU A N 1
ATOM 725 C CA . LEU A 1 90 ? -17.467 15.159 16.474 1.00 92.06 90 LEU A CA 1
ATOM 726 C C . LEU A 1 90 ? -18.661 15.930 15.904 1.00 92.06 90 LEU A C 1
ATOM 728 O O . LEU A 1 90 ? -19.465 15.346 15.182 1.00 92.06 90 LEU A O 1
ATOM 732 N N . LYS A 1 91 ? -18.747 17.244 16.149 1.00 92.00 91 LYS A N 1
ATOM 733 C CA . LYS A 1 91 ? -19.772 18.105 15.534 1.00 92.00 91 LYS A CA 1
ATOM 734 C C . LYS A 1 91 ? -19.641 18.155 14.011 1.00 92.00 91 LYS A C 1
ATOM 736 O O . LYS A 1 91 ? -20.633 17.941 13.324 1.00 92.00 91 LYS A O 1
ATOM 741 N N . ARG A 1 92 ? -18.434 18.393 13.480 1.00 90.88 92 ARG A N 1
ATOM 742 C CA . ARG A 1 92 ? -18.185 18.467 12.023 1.00 90.88 92 ARG A CA 1
ATOM 743 C C . ARG A 1 92 ? -18.436 17.140 11.316 1.00 90.88 92 ARG A C 1
ATOM 745 O O . ARG A 1 92 ? -18.996 17.108 10.226 1.00 90.88 92 ARG A O 1
ATOM 752 N N . THR A 1 93 ? -18.051 16.041 11.955 1.00 88.62 93 THR A N 1
ATOM 753 C CA . THR A 1 93 ? -18.253 14.691 11.419 1.00 88.62 93 THR A CA 1
ATOM 754 C C . THR A 1 93 ? -19.655 14.154 11.698 1.00 88.62 93 THR A C 1
ATOM 756 O O . THR A 1 93 ? -20.041 13.162 11.098 1.00 88.62 93 THR A O 1
ATOM 759 N N . GLY A 1 94 ? -20.442 14.755 12.592 1.00 88.62 94 GLY A N 1
ATOM 760 C CA . GLY A 1 94 ? -21.745 14.223 13.004 1.00 88.62 94 GLY A CA 1
ATOM 761 C C . GLY A 1 94 ? -21.664 12.853 13.695 1.00 88.62 94 GLY A C 1
ATOM 762 O O . GLY A 1 94 ? -22.639 12.102 13.680 1.00 88.62 94 GLY A O 1
ATOM 763 N N . LEU A 1 95 ? -20.504 12.484 14.251 1.00 91.19 95 LEU A N 1
ATOM 764 C CA . LEU A 1 95 ? -20.323 11.223 14.971 1.00 91.19 95 LEU A CA 1
ATOM 765 C C . LEU A 1 95 ? -20.723 11.388 16.443 1.00 91.19 95 LEU A C 1
ATOM 767 O O . LEU A 1 95 ? -20.330 12.349 17.103 1.00 91.19 95 LEU A O 1
ATOM 771 N N . SER A 1 96 ? -21.469 10.423 16.987 1.00 91.69 96 SER A N 1
ATOM 772 C CA . SER A 1 96 ? -21.795 10.427 18.415 1.00 91.69 96 SER A CA 1
ATOM 773 C C . SER A 1 96 ? -20.548 10.176 19.275 1.00 91.69 96 SER A C 1
ATOM 775 O O . SER A 1 96 ? -19.610 9.480 18.869 1.00 91.69 96 SER A O 1
ATOM 777 N N . LYS A 1 97 ? -20.555 10.696 20.507 1.00 91.38 97 LYS A N 1
ATOM 778 C CA . LYS A 1 97 ? -19.471 10.477 21.477 1.00 91.38 97 LYS A CA 1
ATOM 779 C C . LYS A 1 97 ? -19.290 8.994 21.819 1.00 91.38 97 LYS A C 1
ATOM 781 O O . LYS A 1 97 ? -18.157 8.552 21.997 1.00 91.38 97 LYS A O 1
ATOM 786 N N . ASP A 1 98 ? -20.376 8.230 21.882 1.00 93.00 98 ASP A N 1
ATOM 787 C CA . ASP A 1 98 ? -20.325 6.804 22.217 1.00 93.00 98 ASP A CA 1
ATOM 788 C C . ASP A 1 98 ? -19.739 5.982 21.072 1.00 93.00 98 ASP A C 1
ATOM 790 O O . ASP A 1 98 ? -18.867 5.142 21.296 1.00 93.00 98 ASP A O 1
ATOM 794 N N . THR A 1 99 ? -20.127 6.285 19.830 1.00 92.19 99 THR A N 1
ATOM 795 C CA . THR A 1 99 ? -19.535 5.658 18.641 1.00 92.19 99 THR A CA 1
ATOM 796 C C . THR A 1 99 ? -18.049 6.001 18.519 1.00 92.19 99 THR A C 1
ATOM 798 O O . THR A 1 99 ? -17.236 5.124 18.236 1.00 92.19 99 THR A O 1
ATOM 801 N N . PHE A 1 100 ? -17.660 7.247 18.799 1.00 93.00 100 PHE A N 1
ATOM 802 C CA . PHE A 1 100 ? -16.250 7.643 18.840 1.00 93.00 100 PHE A CA 1
ATOM 803 C C . PHE A 1 100 ? -15.452 6.839 19.871 1.00 93.00 100 PHE A C 1
ATOM 805 O O . PHE A 1 100 ? -14.444 6.220 19.529 1.00 93.00 100 PHE A O 1
ATOM 812 N N . LYS A 1 101 ? -15.928 6.790 21.122 1.00 93.19 101 LYS A N 1
ATOM 813 C CA . LYS A 1 101 ? -15.287 6.015 22.195 1.00 93.19 101 LYS A CA 1
ATOM 814 C C . LYS A 1 101 ? -15.202 4.531 21.856 1.00 93.19 101 LYS A C 1
ATOM 816 O O . LYS A 1 101 ? -14.218 3.883 22.203 1.00 93.19 101 LYS A O 1
ATOM 821 N N . HIS A 1 102 ? -16.215 3.995 21.179 1.00 93.75 102 HIS A N 1
ATOM 822 C CA . HIS A 1 102 ? -16.206 2.624 20.693 1.00 93.75 102 HIS A CA 1
ATOM 823 C C . HIS A 1 102 ? -15.033 2.391 19.732 1.00 93.75 102 HIS A C 1
ATOM 825 O O . HIS A 1 102 ? -14.202 1.528 20.007 1.00 93.75 102 HIS A O 1
ATOM 831 N N . HIS A 1 103 ? -14.901 3.188 18.667 1.00 94.19 103 HIS A N 1
ATOM 832 C CA . HIS A 1 103 ? -13.793 3.043 17.712 1.00 94.19 103 HIS A CA 1
ATOM 833 C C . HIS A 1 103 ? -12.424 3.296 18.345 1.00 94.19 103 HIS A C 1
ATOM 835 O O . HIS A 1 103 ? -11.488 2.551 18.074 1.00 94.19 103 HIS A O 1
ATOM 841 N N . GLN A 1 104 ? -12.312 4.272 19.249 1.00 94.25 104 GLN A N 1
ATOM 842 C CA . GLN A 1 104 ? -11.087 4.499 20.017 1.00 94.25 104 GLN A CA 1
ATOM 843 C C . GLN A 1 104 ? -10.705 3.263 20.850 1.00 94.25 104 GLN A C 1
ATOM 845 O O . GLN A 1 104 ? -9.543 2.856 20.868 1.00 94.25 104 GLN A O 1
ATOM 850 N N . LYS A 1 105 ? -11.679 2.633 21.524 1.00 93.75 105 LYS A N 1
ATOM 851 C CA . LYS A 1 105 ? -11.461 1.402 22.297 1.00 93.75 105 LYS A CA 1
ATOM 852 C C . LYS A 1 105 ? -10.970 0.266 21.400 1.00 93.75 105 LYS A C 1
ATOM 854 O O . LYS A 1 105 ? -10.012 -0.406 21.769 1.00 93.75 105 LYS A O 1
ATOM 859 N N . TRP A 1 106 ? -11.589 0.061 20.237 1.00 92.81 106 TRP A N 1
ATOM 860 C CA . TRP A 1 106 ? -11.142 -0.948 19.270 1.00 92.81 106 TRP A CA 1
ATOM 861 C C . TRP A 1 106 ? -9.743 -0.660 18.729 1.00 92.81 106 TRP A C 1
ATOM 863 O O . TRP A 1 106 ? -8.909 -1.560 18.715 1.00 92.81 106 TRP A O 1
ATOM 873 N N . GLY A 1 107 ? -9.449 0.594 18.386 1.00 94.81 107 GLY A N 1
ATOM 874 C CA . GLY A 1 107 ? -8.120 1.027 17.965 1.00 94.81 107 GLY A CA 1
ATOM 875 C C . GLY A 1 107 ? -7.036 0.704 18.988 1.00 94.81 107 GLY A C 1
ATOM 876 O O . GLY A 1 107 ? -6.022 0.096 18.650 1.00 94.81 107 GLY A O 1
ATOM 877 N N . ASN A 1 108 ? -7.283 1.014 20.263 1.00 94.12 108 ASN A N 1
ATOM 878 C CA . ASN A 1 108 ? -6.370 0.661 21.352 1.00 94.12 108 ASN A CA 1
ATOM 879 C C . ASN A 1 108 ? -6.173 -0.856 21.479 1.00 94.12 108 ASN A C 1
ATOM 881 O O . ASN A 1 108 ? -5.044 -1.306 21.666 1.00 94.12 108 ASN A O 1
ATOM 885 N N . LYS A 1 109 ? -7.236 -1.656 21.319 1.00 93.88 109 LYS A N 1
ATOM 886 C CA . LYS A 1 109 ? -7.103 -3.119 21.296 1.00 93.88 109 LYS A CA 1
ATOM 887 C C . LYS A 1 109 ? -6.225 -3.589 20.136 1.00 93.88 109 LYS A C 1
ATOM 889 O O . LYS A 1 109 ? -5.332 -4.400 20.357 1.00 93.88 109 LYS A O 1
ATOM 894 N N . TRP A 1 110 ? -6.412 -3.053 18.928 1.00 94.81 110 TRP A N 1
ATOM 895 C CA . TRP A 1 110 ? -5.566 -3.399 17.782 1.00 94.81 110 TRP A CA 1
ATOM 896 C C . TRP A 1 110 ? -4.099 -3.035 18.008 1.00 94.81 110 TRP A C 1
ATOM 898 O O . TRP A 1 110 ? -3.225 -3.847 17.701 1.00 94.81 110 TRP A O 1
ATOM 908 N N . ARG A 1 111 ? -3.821 -1.866 18.602 1.00 94.50 111 ARG A N 1
ATOM 909 C CA . ARG A 1 111 ? -2.457 -1.446 18.971 1.00 94.50 111 ARG A CA 1
ATOM 910 C C . ARG A 1 111 ? -1.784 -2.443 19.913 1.00 94.50 111 ARG A C 1
ATOM 912 O O . ARG A 1 111 ? -0.631 -2.802 19.682 1.00 94.50 111 ARG A O 1
ATOM 919 N N . VAL A 1 112 ? -2.519 -2.926 20.916 1.00 94.25 112 VAL A N 1
ATOM 920 C CA . VAL A 1 112 ? -2.044 -3.916 21.895 1.00 94.25 112 VAL A CA 1
ATOM 921 C C . VAL A 1 112 ? -1.818 -5.288 21.250 1.00 94.25 112 VAL A C 1
ATOM 923 O O . VAL A 1 112 ? -0.725 -5.843 21.355 1.00 94.25 112 VAL A O 1
ATOM 926 N N . ILE A 1 113 ? -2.806 -5.813 20.516 1.00 93.50 113 ILE A N 1
ATOM 927 C CA . ILE A 1 113 ? -2.722 -7.122 19.840 1.00 93.50 113 ILE A CA 1
ATOM 928 C C . ILE A 1 113 ? -1.545 -7.157 18.872 1.00 93.50 113 ILE A C 1
ATOM 930 O O . ILE A 1 113 ? -0.782 -8.119 18.858 1.00 93.50 113 ILE A O 1
ATOM 934 N N . CYS A 1 114 ? -1.362 -6.089 18.102 1.00 93.56 114 CYS A N 1
ATOM 935 C CA . CYS A 1 114 ? -0.331 -6.027 17.077 1.00 93.56 114 CYS A CA 1
ATOM 936 C C . CYS A 1 114 ? 1.037 -5.569 17.604 1.00 93.56 114 CYS A C 1
ATOM 938 O O . CYS A 1 114 ? 1.978 -5.491 16.818 1.00 93.56 114 CYS A O 1
ATOM 940 N N . ARG A 1 115 ? 1.174 -5.238 18.900 1.00 90.25 115 ARG A N 1
ATOM 941 C CA . ARG A 1 115 ? 2.380 -4.606 19.479 1.00 90.25 115 ARG A CA 1
ATOM 942 C C . ARG A 1 115 ? 2.881 -3.416 18.645 1.00 90.25 115 ARG A C 1
ATOM 944 O O . ARG A 1 115 ? 4.068 -3.296 18.367 1.00 90.25 115 ARG A O 1
ATOM 951 N N . GLY A 1 116 ? 1.959 -2.584 18.164 1.00 83.00 116 GLY A N 1
ATOM 952 C CA . GLY A 1 116 ? 2.285 -1.457 17.284 1.00 83.00 116 GLY A CA 1
ATOM 953 C C . GLY A 1 116 ? 2.697 -1.818 15.846 1.00 83.00 116 GLY A C 1
ATOM 954 O O . GLY A 1 116 ? 3.003 -0.908 15.087 1.00 83.00 116 GLY A O 1
ATOM 955 N N . ARG A 1 117 ? 2.671 -3.096 15.436 1.00 89.81 117 ARG A N 1
ATOM 956 C CA . ARG A 1 117 ? 2.994 -3.555 14.069 1.00 89.81 117 ARG A CA 1
ATOM 957 C C . ARG A 1 117 ? 1.721 -3.819 13.253 1.00 89.81 117 ARG A C 1
ATOM 959 O O . ARG A 1 117 ? 1.209 -4.941 13.269 1.00 89.81 117 ARG A O 1
ATOM 966 N N . PRO A 1 118 ? 1.169 -2.828 12.532 1.00 93.81 118 PRO A N 1
ATOM 967 C CA . PRO A 1 118 ? -0.150 -2.944 11.907 1.00 93.81 118 PRO A CA 1
ATOM 968 C C . PRO A 1 118 ? -0.248 -4.048 10.844 1.00 93.81 118 PRO A C 1
ATOM 970 O O . PRO A 1 118 ? -1.346 -4.537 10.586 1.00 93.81 118 PRO A O 1
ATOM 973 N N . ALA A 1 119 ? 0.873 -4.485 10.267 1.00 96.00 119 ALA A N 1
ATOM 974 C CA . ALA A 1 119 ? 0.922 -5.542 9.257 1.00 96.00 119 ALA A CA 1
ATOM 975 C C . ALA A 1 119 ? 0.306 -6.869 9.710 1.00 96.00 119 ALA A C 1
ATOM 977 O O . ALA A 1 119 ? -0.337 -7.546 8.906 1.00 96.00 119 ALA A O 1
ATOM 978 N N . LEU A 1 120 ? 0.389 -7.187 11.006 1.00 95.12 120 LEU A N 1
ATOM 979 C CA . LEU A 1 120 ? -0.235 -8.382 11.575 1.00 95.12 120 LEU A CA 1
ATOM 980 C C . LEU A 1 120 ? -1.752 -8.427 11.317 1.00 95.12 120 LEU A C 1
ATOM 982 O O . LEU A 1 120 ? -2.322 -9.505 11.154 1.00 95.12 120 LEU A O 1
ATOM 986 N N . MET A 1 121 ? -2.416 -7.266 11.221 1.00 94.38 121 MET A N 1
ATOM 987 C CA . MET A 1 121 ? -3.860 -7.189 10.971 1.00 94.38 121 MET A CA 1
ATOM 988 C C . MET A 1 121 ? -4.283 -7.797 9.633 1.00 94.38 121 MET A C 1
ATOM 990 O O . MET A 1 121 ? -5.438 -8.212 9.520 1.00 94.38 121 MET A O 1
ATOM 994 N N . CYS A 1 122 ? -3.380 -7.882 8.651 1.00 95.56 122 CYS A N 1
ATOM 995 C CA . CYS A 1 122 ? -3.656 -8.506 7.356 1.00 95.56 122 CYS A CA 1
ATOM 996 C C . CYS A 1 122 ? -3.924 -10.014 7.476 1.00 95.56 122 CYS A C 1
ATOM 998 O O . CYS A 1 122 ? -4.650 -10.578 6.659 1.00 95.56 122 CYS A O 1
ATOM 1000 N N . PHE A 1 123 ? -3.382 -10.642 8.523 1.00 94.62 123 PHE A N 1
ATOM 1001 C CA . PHE A 1 123 ? -3.443 -12.084 8.761 1.00 94.62 123 PHE A CA 1
ATOM 1002 C C . PHE A 1 123 ? -4.403 -12.474 9.894 1.00 94.62 123 PHE A C 1
ATOM 1004 O O . PHE A 1 123 ? -4.698 -13.652 10.086 1.00 94.62 123 PHE A O 1
ATOM 1011 N N . ILE A 1 124 ? -4.927 -11.497 10.643 1.00 93.12 124 ILE A N 1
ATOM 1012 C CA . ILE A 1 124 ? -5.994 -11.731 11.623 1.00 93.12 124 ILE A CA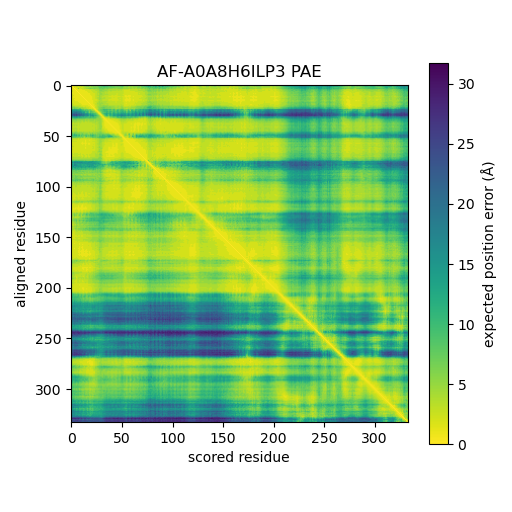 1
ATOM 1013 C C . ILE A 1 124 ? -7.322 -11.912 10.865 1.00 93.12 124 ILE A C 1
ATOM 1015 O O . ILE A 1 124 ? -7.698 -11.014 10.101 1.00 93.12 124 ILE A O 1
ATOM 1019 N N . PRO A 1 125 ? -8.084 -12.997 11.104 1.00 91.31 125 PRO A N 1
ATOM 1020 C CA . PRO A 1 125 ? -9.305 -13.309 10.365 1.00 91.31 125 PRO A CA 1
ATOM 1021 C C . PRO A 1 125 ? -10.285 -12.139 10.232 1.00 91.31 125 PRO A C 1
ATOM 1023 O O . PRO A 1 125 ? -10.687 -11.528 11.231 1.00 91.31 125 PRO A O 1
ATOM 1026 N N . LEU A 1 126 ? -10.677 -11.822 8.996 1.00 88.94 126 LEU A N 1
ATOM 1027 C CA . LEU A 1 126 ? -11.637 -10.769 8.618 1.00 88.94 126 LEU A CA 1
ATOM 1028 C C . LEU A 1 126 ? -13.075 -11.293 8.467 1.00 88.94 126 LEU A C 1
ATOM 1030 O O . LEU A 1 126 ? -14.015 -10.519 8.281 1.00 88.94 126 LEU A O 1
ATOM 1034 N N . GLY A 1 127 ? -13.270 -12.601 8.579 1.00 82.94 127 GLY A N 1
ATOM 1035 C CA . GLY A 1 127 ? -14.566 -13.254 8.473 1.00 82.94 127 GLY A CA 1
ATOM 1036 C C . GLY A 1 127 ? -14.506 -14.690 8.977 1.00 82.94 127 GLY A C 1
ATOM 1037 O O . GLY A 1 127 ? -13.622 -15.048 9.761 1.00 82.94 127 GLY A O 1
ATOM 1038 N N . GLN A 1 128 ? -15.457 -15.500 8.516 1.00 78.94 128 GLN A N 1
ATOM 1039 C CA . GLN A 1 128 ? -15.436 -16.938 8.757 1.00 78.94 128 GLN A CA 1
ATOM 1040 C C . GLN A 1 128 ? -14.160 -17.554 8.179 1.00 78.94 128 GLN A C 1
ATOM 1042 O O . GLN A 1 128 ? -13.665 -17.137 7.134 1.00 78.94 128 GLN A O 1
ATOM 1047 N N . ASN A 1 129 ? -13.618 -18.527 8.896 1.00 82.19 129 ASN A N 1
ATOM 1048 C CA . ASN A 1 129 ? -12.414 -19.260 8.531 1.00 82.19 129 ASN A CA 1
ATOM 1049 C C . ASN A 1 129 ? -12.508 -20.676 9.098 1.00 82.19 129 ASN A C 1
ATOM 1051 O O . ASN A 1 129 ? -13.326 -20.943 9.976 1.00 82.19 129 ASN A O 1
ATOM 1055 N N . GLU A 1 130 ? -11.641 -21.560 8.617 1.00 82.81 130 GLU A N 1
ATOM 1056 C CA . GLU A 1 130 ? -11.625 -22.980 8.989 1.00 82.81 130 GLU A CA 1
ATOM 1057 C C . GLU A 1 130 ? -11.352 -23.251 10.476 1.00 82.81 130 GLU A C 1
ATOM 1059 O O . GLU A 1 130 ? -11.614 -24.350 10.953 1.00 82.81 130 GLU A O 1
ATOM 1064 N N . PHE A 1 131 ? -10.854 -22.260 11.220 1.00 84.56 131 PHE A N 1
ATOM 1065 C CA . PHE A 1 131 ? -10.578 -22.387 12.649 1.00 84.56 131 PHE A CA 1
ATOM 1066 C C . PHE A 1 131 ? -11.737 -21.904 13.532 1.00 84.56 131 PHE A C 1
ATOM 1068 O O . PHE A 1 131 ? -11.618 -21.970 14.751 1.00 84.56 131 PHE A O 1
ATOM 1075 N N . ASP A 1 132 ? -12.818 -21.376 12.943 1.00 82.94 132 ASP A N 1
ATOM 1076 C CA . ASP A 1 132 ? -13.930 -20.718 13.652 1.00 82.94 132 ASP A CA 1
ATOM 1077 C C . ASP A 1 132 ? -13.470 -19.577 14.590 1.00 82.94 132 ASP A C 1
ATOM 1079 O O . ASP A 1 132 ? -14.100 -19.233 15.590 1.00 82.94 132 ASP A O 1
ATOM 1083 N N . ILE A 1 133 ? -12.328 -18.953 14.269 1.00 83.69 133 ILE A N 1
ATOM 1084 C CA . ILE A 1 133 ? -11.753 -17.869 15.073 1.00 83.69 133 ILE A CA 1
ATOM 1085 C C . ILE A 1 133 ? -12.232 -16.533 14.525 1.00 83.69 133 ILE A C 1
ATOM 1087 O O . ILE A 1 133 ? -11.844 -16.113 13.437 1.00 83.69 133 ILE A O 1
ATOM 1091 N N . SER A 1 134 ? -13.029 -15.804 15.294 1.00 80.88 134 SER A N 1
ATOM 1092 C CA . SER A 1 134 ? -13.451 -14.466 14.891 1.00 80.88 134 SER A CA 1
ATOM 1093 C C . SER A 1 134 ? -12.420 -13.403 15.275 1.00 80.88 134 SER A C 1
ATOM 1095 O O . SER A 1 134 ? -11.541 -13.593 16.114 1.00 80.88 134 SER A O 1
ATOM 1097 N N . SER A 1 135 ? -12.580 -12.203 14.725 1.00 77.62 135 SER A N 1
ATOM 1098 C CA . SER A 1 135 ? -11.812 -11.033 15.166 1.00 77.62 135 SER A CA 1
ATOM 1099 C C . SER A 1 135 ? -12.040 -10.721 16.648 1.00 77.62 135 SER A C 1
ATOM 1101 O O . SER A 1 135 ? -11.137 -10.209 17.305 1.00 77.62 135 SER A O 1
ATOM 1103 N N . LYS A 1 136 ? -13.232 -11.043 17.177 1.00 83.00 136 LYS A N 1
ATOM 1104 C CA . LYS A 1 136 ? -13.555 -10.835 18.591 1.00 83.00 136 LYS A CA 1
ATOM 1105 C C . LYS A 1 136 ? -12.666 -11.676 19.492 1.00 83.00 136 LYS A C 1
ATOM 1107 O O . LYS A 1 136 ? -12.161 -11.124 20.461 1.00 83.00 136 LYS A O 1
ATOM 1112 N N . THR A 1 137 ? -12.381 -12.916 19.091 1.00 85.19 137 THR A N 1
ATOM 1113 C CA . THR A 1 137 ? -11.504 -13.847 19.812 1.00 85.19 137 THR A CA 1
ATOM 1114 C C . THR A 1 137 ? -10.160 -13.205 20.149 1.00 85.19 137 THR A C 1
ATOM 1116 O O . THR A 1 137 ? -9.705 -13.297 21.278 1.00 85.19 137 THR A O 1
ATOM 1119 N N . TYR A 1 138 ? -9.560 -12.463 19.213 1.00 84.62 138 TYR A N 1
ATOM 1120 C CA . TYR A 1 138 ? -8.305 -11.744 19.466 1.00 84.62 138 TYR A CA 1
ATOM 1121 C C . TYR A 1 138 ? -8.483 -10.515 20.356 1.00 84.62 138 TYR A C 1
ATOM 1123 O O . TYR A 1 138 ? -7.624 -10.195 21.171 1.00 84.62 138 TYR A O 1
ATOM 1131 N N . THR A 1 139 ? -9.590 -9.794 20.195 1.00 84.38 139 THR A N 1
ATOM 1132 C CA . THR A 1 139 ? -9.859 -8.583 20.981 1.00 84.38 139 THR A CA 1
ATOM 1133 C C . THR A 1 139 ? -10.357 -8.847 22.396 1.00 84.38 139 THR A C 1
ATOM 1135 O O . THR A 1 139 ? -10.475 -7.903 23.179 1.00 84.38 139 THR A O 1
ATOM 1138 N N . GLU A 1 140 ? -10.691 -10.090 22.711 1.00 88.69 140 GLU A N 1
ATOM 1139 C CA . GLU A 1 140 ? -11.188 -10.533 24.013 1.00 88.69 140 GLU A CA 1
ATOM 1140 C C . GLU A 1 140 ? -10.131 -11.312 24.807 1.00 88.69 140 GLU A C 1
ATOM 1142 O O . GLU A 1 140 ? -10.406 -11.641 25.953 1.00 88.69 140 GLU A O 1
ATOM 1147 N N . LEU A 1 141 ? -8.929 -11.522 24.245 1.00 88.25 141 LEU A N 1
ATOM 1148 C CA . LEU A 1 141 ? -7.807 -12.143 24.956 1.00 88.25 141 LEU A CA 1
ATOM 1149 C C . LEU A 1 141 ? -7.482 -11.386 26.246 1.00 88.25 141 LEU A C 1
ATOM 1151 O O . LEU A 1 141 ? -7.305 -10.160 26.241 1.00 88.25 141 LEU A O 1
ATOM 1155 N N . GLU A 1 142 ? -7.340 -12.135 27.333 1.00 90.50 142 GLU A N 1
ATOM 1156 C CA . GLU A 1 142 ? -6.804 -11.622 28.589 1.00 90.50 142 GLU A CA 1
ATOM 1157 C C . GLU A 1 142 ? -5.287 -11.404 28.496 1.00 90.50 142 GLU A C 1
ATOM 1159 O O . GLU A 1 142 ? -4.618 -11.923 27.603 1.00 90.50 142 GLU A O 1
ATOM 1164 N N . SER A 1 143 ? -4.705 -10.653 29.437 1.00 90.69 143 SER A N 1
ATOM 1165 C CA . SER A 1 143 ? -3.276 -10.298 29.400 1.00 90.69 143 SER A CA 1
ATOM 1166 C C . SER A 1 143 ? -2.350 -11.518 29.294 1.00 90.69 143 SER A C 1
ATOM 1168 O O . SER A 1 143 ? -1.411 -11.511 28.506 1.00 90.69 143 SER A O 1
ATOM 1170 N N . THR A 1 144 ? -2.637 -12.594 30.031 1.00 92.19 144 THR A N 1
ATOM 1171 C CA . THR A 1 144 ? -1.819 -13.821 30.011 1.00 92.19 144 THR A CA 1
ATOM 1172 C C . THR A 1 144 ? -1.943 -14.583 28.689 1.00 92.19 144 THR A C 1
ATOM 1174 O O . THR A 1 144 ? -0.969 -15.163 28.206 1.00 92.19 144 THR A O 1
ATOM 1177 N N . GLU A 1 145 ? -3.127 -14.584 28.079 1.00 92.50 145 GLU A N 1
ATOM 1178 C CA . GLU A 1 145 ? -3.369 -15.190 26.769 1.00 92.50 145 GLU A CA 1
ATOM 1179 C C . GLU A 1 145 ? -2.725 -14.371 25.657 1.00 92.50 145 GLU A C 1
ATOM 1181 O O . GLU A 1 145 ? -2.161 -14.932 24.719 1.00 92.50 145 GLU A O 1
ATOM 1186 N N . LEU A 1 146 ? -2.761 -13.047 25.789 1.00 92.75 146 LEU A N 1
ATOM 1187 C CA . LEU A 1 146 ? -2.111 -12.114 24.889 1.00 92.75 146 LEU A CA 1
ATOM 1188 C C . LEU A 1 146 ? -0.587 -12.297 24.902 1.00 92.75 146 LEU A C 1
ATOM 1190 O O . LEU A 1 146 ? 0.022 -12.362 23.836 1.00 92.75 146 LEU A O 1
ATOM 1194 N N . ASP A 1 147 ? 0.024 -12.462 26.076 1.00 93.69 147 ASP A N 1
ATOM 1195 C CA . ASP A 1 147 ? 1.464 -12.721 26.196 1.00 93.69 147 ASP A CA 1
ATOM 1196 C C . ASP A 1 147 ? 1.871 -14.046 25.537 1.00 93.69 147 ASP A C 1
ATOM 1198 O O . ASP A 1 147 ? 2.896 -14.121 24.846 1.00 93.69 147 ASP A O 1
ATOM 1202 N N . ARG A 1 148 ? 1.045 -15.090 25.701 1.00 93.19 148 ARG A N 1
ATOM 1203 C CA . ARG A 1 148 ? 1.225 -16.381 25.016 1.00 93.19 148 ARG A CA 1
ATOM 1204 C C . ARG A 1 148 ? 1.062 -16.239 23.511 1.00 93.19 148 ARG A C 1
ATOM 1206 O O . ARG A 1 148 ? 1.890 -16.741 22.757 1.00 93.19 148 ARG A O 1
ATOM 1213 N N . PHE A 1 149 ? 0.015 -15.544 23.073 1.00 92.94 149 PHE A N 1
ATOM 1214 C CA . PHE A 1 149 ? -0.224 -15.247 21.667 1.00 92.94 149 PHE A CA 1
ATOM 1215 C C . PHE A 1 149 ? 0.987 -14.551 21.053 1.00 92.94 149 PHE A C 1
ATOM 1217 O O . PHE A 1 149 ? 1.471 -14.970 20.005 1.00 92.94 149 PHE A O 1
ATOM 1224 N N . HIS A 1 150 ? 1.518 -13.539 21.734 1.00 94.75 150 HIS A N 1
ATOM 1225 C CA . HIS A 1 150 ? 2.680 -12.810 21.265 1.00 94.75 150 HIS A CA 1
ATOM 1226 C C . HIS A 1 150 ? 3.944 -13.665 21.183 1.00 94.75 150 HIS A C 1
ATOM 1228 O O . HIS A 1 150 ? 4.679 -13.514 20.216 1.00 94.75 150 HIS A O 1
ATOM 1234 N N . HIS A 1 151 ? 4.176 -14.572 22.135 1.00 93.81 151 HIS A N 1
ATOM 1235 C CA . HIS A 1 151 ? 5.272 -15.545 22.038 1.00 93.81 151 HIS A CA 1
ATOM 1236 C C . HIS A 1 151 ? 5.120 -16.470 20.825 1.00 93.81 151 HIS A C 1
ATOM 1238 O O . HIS A 1 151 ? 6.096 -16.758 20.143 1.00 93.81 151 HIS A O 1
ATOM 1244 N N . LEU A 1 152 ? 3.898 -16.925 20.531 1.00 92.38 152 LEU A N 1
ATOM 1245 C CA . LEU A 1 152 ? 3.642 -17.839 19.413 1.00 92.38 152 LEU A CA 1
ATOM 1246 C C . LEU A 1 152 ? 3.866 -17.190 18.042 1.00 92.38 152 LEU A C 1
ATOM 1248 O O . LEU A 1 152 ? 4.234 -17.880 17.094 1.00 92.38 152 LEU A O 1
ATOM 1252 N N . ILE A 1 153 ? 3.624 -15.882 17.927 1.00 93.44 153 ILE A N 1
ATOM 1253 C CA . ILE A 1 153 ? 3.805 -15.143 16.671 1.00 93.44 153 ILE A CA 1
ATOM 1254 C C . ILE A 1 153 ? 5.198 -14.523 16.527 1.00 93.44 153 ILE A C 1
ATOM 1256 O O . ILE A 1 153 ? 5.488 -13.940 15.486 1.00 93.44 153 ILE A O 1
ATOM 1260 N N . ASP A 1 154 ? 6.053 -14.613 17.545 1.00 93.88 154 ASP A N 1
ATOM 1261 C CA . ASP A 1 154 ? 7.414 -14.076 17.499 1.00 93.88 154 ASP A CA 1
ATOM 1262 C C . ASP A 1 154 ? 8.392 -15.098 16.906 1.00 93.88 154 ASP A C 1
ATOM 1264 O O . ASP A 1 154 ? 9.336 -15.557 17.545 1.00 93.88 154 ASP A O 1
ATOM 1268 N N . ILE A 1 155 ? 8.117 -15.505 15.665 1.00 94.56 155 ILE A N 1
ATOM 1269 C CA . ILE A 1 155 ? 8.902 -16.500 14.927 1.00 94.56 155 ILE A CA 1
ATOM 1270 C C . ILE A 1 155 ? 9.279 -15.970 13.535 1.00 94.56 155 ILE A C 1
ATOM 1272 O O . ILE A 1 155 ? 8.506 -15.198 12.955 1.00 94.56 155 ILE A O 1
ATOM 1276 N N . PRO A 1 156 ? 10.417 -16.400 12.943 1.00 94.88 156 PRO A N 1
ATOM 1277 C CA . PRO A 1 156 ? 10.897 -15.889 11.651 1.00 94.88 156 PRO A CA 1
ATOM 1278 C C . PRO A 1 156 ? 9.859 -15.958 10.527 1.00 94.88 156 PRO A C 1
ATOM 1280 O O . PRO A 1 156 ? 9.747 -15.037 9.722 1.00 94.88 156 PRO A O 1
ATOM 1283 N N . TYR A 1 157 ? 9.049 -17.017 10.522 1.00 94.69 157 TYR A N 1
ATOM 1284 C CA . TYR A 1 157 ? 7.960 -17.199 9.569 1.00 94.69 157 TYR A CA 1
ATOM 1285 C C . TYR A 1 157 ? 6.951 -16.041 9.600 1.00 94.69 157 TYR A C 1
ATOM 1287 O O . TYR A 1 157 ? 6.616 -15.467 8.565 1.00 94.69 157 TYR A O 1
ATOM 1295 N N . VAL A 1 158 ? 6.480 -15.662 10.794 1.00 94.81 158 VAL A N 1
ATOM 1296 C CA . VAL A 1 158 ? 5.488 -14.588 10.939 1.00 94.81 158 VAL A CA 1
ATOM 1297 C C . VAL A 1 158 ? 6.109 -13.232 10.603 1.00 94.81 158 VAL A C 1
ATOM 1299 O O . VAL A 1 158 ? 5.458 -12.406 9.966 1.00 94.81 158 VAL A O 1
ATOM 1302 N N . HIS A 1 159 ? 7.376 -13.011 10.964 1.00 94.44 159 HIS A N 1
ATOM 1303 C CA . HIS A 1 159 ? 8.095 -11.799 10.562 1.00 94.44 159 HIS A CA 1
ATOM 1304 C C . HIS A 1 159 ? 8.188 -11.683 9.032 1.00 94.44 159 HIS A C 1
ATOM 1306 O O . HIS A 1 159 ? 7.884 -10.622 8.497 1.00 94.44 159 HIS A O 1
ATOM 1312 N N . SER A 1 160 ? 8.483 -12.780 8.324 1.00 95.12 160 SER A N 1
ATOM 1313 C CA . SER A 1 160 ? 8.568 -12.804 6.855 1.00 95.12 160 SER A CA 1
ATOM 1314 C C . SER A 1 160 ? 7.243 -12.469 6.157 1.00 95.12 160 SER A C 1
ATOM 1316 O O . SER A 1 160 ? 7.226 -11.652 5.232 1.00 95.12 160 SER A O 1
ATOM 1318 N N . ILE A 1 161 ? 6.112 -13.030 6.607 1.00 96.44 161 ILE A N 1
ATOM 1319 C CA . ILE A 1 161 ? 4.800 -12.656 6.044 1.00 96.44 161 ILE A CA 1
ATOM 1320 C C . ILE A 1 161 ? 4.419 -11.215 6.422 1.00 96.44 161 ILE A C 1
ATOM 1322 O O . ILE A 1 161 ? 3.796 -10.511 5.626 1.00 96.44 161 ILE A O 1
ATOM 1326 N N . CYS A 1 162 ? 4.827 -10.738 7.606 1.00 96.62 162 CYS A N 1
ATOM 1327 C CA . CYS A 1 162 ? 4.605 -9.350 8.008 1.00 96.62 162 CYS A CA 1
ATOM 1328 C C . CYS A 1 162 ? 5.375 -8.374 7.120 1.00 96.62 162 CYS A C 1
ATOM 1330 O O . CYS A 1 162 ? 4.806 -7.345 6.784 1.00 96.62 162 CYS A O 1
ATOM 1332 N N . THR A 1 163 ? 6.584 -8.698 6.657 1.00 96.00 163 THR A N 1
ATOM 1333 C CA . THR A 1 163 ? 7.331 -7.852 5.709 1.00 96.00 163 THR A CA 1
ATOM 1334 C C . THR A 1 163 ? 6.541 -7.588 4.423 1.00 96.00 163 THR A C 1
ATOM 1336 O O . THR A 1 163 ? 6.426 -6.438 3.991 1.00 96.00 163 THR A O 1
ATOM 1339 N N . ALA A 1 164 ? 5.923 -8.623 3.847 1.00 96.81 164 ALA A N 1
ATOM 1340 C CA . ALA A 1 164 ? 5.067 -8.474 2.671 1.00 96.81 164 ALA A CA 1
ATOM 1341 C C . ALA A 1 164 ? 3.831 -7.604 2.965 1.00 96.81 164 ALA A C 1
ATOM 1343 O O . ALA A 1 164 ? 3.495 -6.693 2.204 1.00 96.81 164 ALA A O 1
ATOM 1344 N N . ALA A 1 165 ? 3.179 -7.837 4.107 1.00 97.38 165 ALA A N 1
ATOM 1345 C CA . ALA A 1 165 ? 2.032 -7.042 4.527 1.00 97.38 165 ALA A CA 1
ATOM 1346 C C . ALA A 1 165 ? 2.399 -5.582 4.846 1.00 97.38 165 ALA A C 1
ATOM 1348 O O . ALA A 1 165 ? 1.622 -4.687 4.535 1.00 97.38 165 ALA A O 1
ATOM 1349 N N . GLU A 1 166 ? 3.572 -5.303 5.415 1.00 96.56 166 GLU A N 1
ATOM 1350 C CA . GLU A 1 166 ? 4.066 -3.939 5.637 1.00 96.56 166 GLU A CA 1
ATOM 1351 C C . GLU A 1 166 ? 4.239 -3.190 4.319 1.00 96.56 166 GLU A C 1
ATOM 1353 O O . GLU A 1 166 ? 3.816 -2.038 4.217 1.00 96.56 166 GLU A O 1
ATOM 1358 N N . ALA A 1 167 ? 4.806 -3.844 3.300 1.00 95.56 167 ALA A N 1
ATOM 1359 C CA . ALA A 1 167 ? 4.924 -3.260 1.969 1.00 95.56 167 ALA A CA 1
ATOM 1360 C C . ALA A 1 167 ? 3.544 -2.920 1.383 1.00 95.56 167 ALA A C 1
ATOM 1362 O O . ALA A 1 167 ? 3.340 -1.797 0.927 1.00 95.56 167 ALA A O 1
ATOM 1363 N N . PHE A 1 168 ? 2.571 -3.833 1.496 1.00 95.94 168 PHE A N 1
ATOM 1364 C CA . PHE A 1 168 ? 1.185 -3.567 1.096 1.00 95.94 168 PHE A CA 1
ATOM 1365 C C . PHE A 1 168 ? 0.563 -2.395 1.865 1.00 95.94 168 PHE A C 1
ATOM 1367 O O . PHE A 1 168 ? -0.041 -1.506 1.273 1.00 95.94 168 PHE A O 1
ATOM 1374 N N . LEU A 1 169 ? 0.705 -2.363 3.193 1.00 94.50 169 LEU A N 1
ATOM 1375 C CA . LEU A 1 169 ? 0.122 -1.302 4.012 1.00 94.50 169 LEU A CA 1
ATOM 1376 C C . LEU A 1 169 ? 0.720 0.072 3.703 1.00 94.50 169 LEU A C 1
ATOM 1378 O O . LEU A 1 169 ? -0.027 1.052 3.717 1.00 94.50 169 LEU A O 1
ATOM 1382 N N . ARG A 1 170 ? 2.024 0.149 3.401 1.00 91.56 170 ARG A N 1
ATOM 1383 C CA . ARG A 1 170 ? 2.663 1.378 2.904 1.00 91.56 170 ARG A CA 1
ATOM 1384 C C . ARG A 1 170 ? 2.076 1.801 1.558 1.00 91.56 170 ARG A C 1
ATOM 1386 O O . ARG A 1 170 ? 1.743 2.967 1.394 1.00 91.56 170 ARG A O 1
ATOM 1393 N N . SER A 1 171 ? 1.846 0.852 0.651 1.00 90.62 171 SER A N 1
ATOM 1394 C CA . SER A 1 171 ? 1.264 1.100 -0.679 1.00 90.62 171 SER A CA 1
ATOM 1395 C C . SER A 1 171 ? -0.176 1.640 -0.644 1.00 90.62 171 SER A C 1
ATOM 1397 O O . SER A 1 171 ? -0.660 2.224 -1.617 1.00 90.62 171 SER A O 1
ATOM 1399 N N . LEU A 1 172 ? -0.881 1.495 0.487 1.00 88.62 172 LEU A N 1
ATOM 1400 C CA . LEU A 1 172 ? -2.189 2.126 0.684 1.00 88.62 172 LEU A CA 1
ATOM 1401 C C . LEU A 1 172 ? -2.100 3.649 0.830 1.00 88.62 172 LEU A C 1
ATOM 1403 O O . LEU A 1 172 ? -3.125 4.314 0.644 1.00 88.62 172 LEU A O 1
ATOM 1407 N N . ASP A 1 173 ? -0.936 4.191 1.195 1.00 84.75 173 ASP A N 1
ATOM 1408 C CA . ASP A 1 173 ? -0.708 5.630 1.233 1.00 84.75 173 ASP A CA 1
ATOM 1409 C C . ASP A 1 173 ? -0.653 6.193 -0.187 1.00 84.75 173 ASP A C 1
ATOM 1411 O O . ASP A 1 173 ? 0.123 5.769 -1.043 1.00 84.75 173 ASP A O 1
ATOM 1415 N N . SER A 1 174 ? -1.491 7.195 -0.415 1.00 78.12 174 SER A N 1
ATOM 1416 C CA . SER A 1 174 ? -1.624 7.897 -1.675 1.00 78.12 174 SER A CA 1
ATOM 1417 C C . SER A 1 174 ? -0.325 8.551 -2.185 1.00 78.12 174 SER A C 1
ATOM 1419 O O . SER A 1 174 ? -0.240 8.801 -3.386 1.00 78.12 174 SER A O 1
ATOM 1421 N N . THR A 1 175 ? 0.666 8.809 -1.327 1.00 80.00 175 THR A N 1
ATOM 1422 C CA . THR A 1 175 ? 1.975 9.392 -1.700 1.00 80.00 175 THR A CA 1
ATOM 1423 C C . THR A 1 175 ? 3.090 8.354 -1.839 1.00 80.00 175 THR A C 1
ATOM 1425 O O . THR A 1 175 ? 4.159 8.673 -2.350 1.00 80.00 175 THR A O 1
ATOM 1428 N N . SER A 1 176 ? 2.854 7.114 -1.404 1.00 85.31 176 SER A N 1
ATOM 1429 C CA . SER A 1 176 ? 3.806 6.012 -1.556 1.00 85.31 176 SER A CA 1
ATOM 1430 C C . SER A 1 176 ? 3.580 5.281 -2.871 1.00 85.31 176 SER A C 1
ATOM 1432 O O . SER A 1 176 ? 2.431 5.157 -3.315 1.00 85.31 176 SER A O 1
ATOM 1434 N N . ASP A 1 177 ? 4.661 4.763 -3.454 1.00 86.25 177 ASP A N 1
ATOM 1435 C CA . ASP A 1 177 ? 4.597 3.887 -4.623 1.00 86.25 177 ASP A CA 1
ATOM 1436 C C . ASP A 1 177 ? 3.712 2.668 -4.317 1.00 86.25 177 ASP A C 1
ATOM 1438 O O . ASP A 1 177 ? 3.664 2.169 -3.184 1.00 86.25 177 ASP A O 1
ATOM 1442 N N . ASP A 1 178 ? 2.953 2.213 -5.316 1.00 90.50 178 ASP A N 1
ATOM 1443 C CA . ASP A 1 178 ? 2.252 0.939 -5.179 1.00 90.50 178 ASP A CA 1
ATOM 1444 C C . ASP A 1 178 ? 3.266 -0.216 -5.188 1.00 90.50 178 ASP A C 1
ATOM 1446 O O . ASP A 1 178 ? 4.379 -0.086 -5.693 1.00 90.50 178 ASP A O 1
ATOM 1450 N N . VAL A 1 179 ? 2.887 -1.354 -4.617 1.00 92.69 179 VAL A N 1
ATOM 1451 C CA . VAL A 1 179 ? 3.749 -2.535 -4.550 1.00 92.69 179 VAL A CA 1
ATOM 1452 C C . VAL A 1 179 ? 3.203 -3.608 -5.471 1.00 92.69 179 VAL A C 1
ATOM 1454 O O . VAL A 1 179 ? 2.016 -3.917 -5.413 1.00 92.69 179 VAL A O 1
ATOM 1457 N N . GLU A 1 180 ? 4.058 -4.197 -6.295 1.00 94.12 180 GLU A N 1
ATOM 1458 C CA . GLU A 1 180 ? 3.795 -5.462 -6.977 1.00 94.12 180 GLU A CA 1
ATOM 1459 C C . GLU A 1 180 ? 4.391 -6.608 -6.158 1.00 94.12 180 GLU A C 1
ATOM 1461 O O . GLU A 1 180 ? 5.473 -6.464 -5.590 1.00 94.12 180 GLU A O 1
ATOM 1466 N N . PHE A 1 181 ? 3.709 -7.749 -6.090 1.00 96.38 181 PHE A N 1
ATOM 1467 C CA . PHE A 1 181 ? 4.251 -8.958 -5.466 1.00 96.38 181 PHE A CA 1
ATOM 1468 C C . PHE A 1 181 ? 4.731 -9.967 -6.509 1.00 96.38 181 PHE A C 1
ATOM 1470 O O . PHE A 1 181 ? 4.141 -10.088 -7.582 1.00 96.38 181 PHE A O 1
ATOM 1477 N N . ARG A 1 182 ? 5.760 -10.757 -6.174 1.00 95.88 182 ARG A N 1
ATOM 1478 C CA . ARG A 1 182 ? 6.326 -11.769 -7.088 1.00 95.88 182 ARG A CA 1
ATOM 1479 C C . ARG A 1 182 ? 5.284 -12.774 -7.580 1.00 95.88 182 ARG A C 1
ATOM 1481 O O . ARG A 1 182 ? 5.269 -13.123 -8.753 1.00 95.88 182 ARG A O 1
ATOM 1488 N N . TRP A 1 183 ? 4.375 -13.208 -6.706 1.00 95.44 183 TRP A N 1
ATOM 1489 C CA . TRP A 1 183 ? 3.289 -14.107 -7.104 1.00 95.44 183 TRP A CA 1
ATOM 1490 C C . TRP A 1 183 ? 2.307 -13.476 -8.099 1.00 95.44 183 TRP A C 1
ATOM 1492 O O . TRP A 1 183 ? 1.699 -14.208 -8.877 1.00 95.44 183 TRP A O 1
ATOM 1502 N N . GLU A 1 184 ? 2.136 -12.148 -8.081 1.00 94.62 184 GLU A N 1
ATOM 1503 C CA . GLU A 1 184 ? 1.327 -11.445 -9.081 1.00 94.62 184 GLU A CA 1
ATOM 1504 C C . GLU A 1 184 ? 2.073 -11.383 -10.421 1.00 94.62 184 GLU A C 1
ATOM 1506 O O . GLU A 1 184 ? 1.461 -11.632 -11.460 1.00 94.62 184 GLU A O 1
ATOM 1511 N N . ALA A 1 185 ? 3.376 -11.071 -10.392 1.00 89.81 185 ALA A N 1
ATOM 1512 C CA . ALA A 1 185 ? 4.245 -10.971 -11.570 1.00 89.81 185 ALA A CA 1
ATOM 1513 C C . ALA A 1 185 ? 4.314 -12.288 -12.352 1.00 89.81 185 ALA A C 1
ATOM 1515 O O . ALA A 1 185 ? 4.035 -12.317 -13.549 1.00 89.81 185 ALA A O 1
ATOM 1516 N N . ASP A 1 186 ? 4.575 -13.386 -11.644 1.00 89.56 186 ASP A N 1
ATOM 1517 C CA . ASP A 1 186 ? 4.772 -14.705 -12.248 1.00 89.56 186 ASP A CA 1
ATOM 1518 C C . ASP A 1 186 ? 3.463 -15.516 -12.344 1.00 89.56 186 ASP A C 1
ATOM 1520 O O . ASP A 1 186 ? 3.473 -16.678 -12.746 1.00 89.56 186 ASP A O 1
ATOM 1524 N N . ASN A 1 187 ? 2.324 -14.920 -11.960 1.00 88.69 187 ASN A N 1
ATOM 1525 C CA . ASN A 1 187 ? 0.998 -15.550 -11.918 1.00 88.69 187 ASN A CA 1
ATOM 1526 C C . ASN A 1 187 ? 0.980 -16.891 -11.150 1.00 88.69 187 ASN A C 1
ATOM 1528 O O . ASN A 1 187 ? 0.405 -17.889 -11.590 1.00 88.69 187 ASN A O 1
ATOM 1532 N N . MET A 1 188 ? 1.637 -16.919 -9.987 1.00 91.00 188 MET A N 1
ATOM 1533 C CA . MET A 1 188 ? 1.906 -18.154 -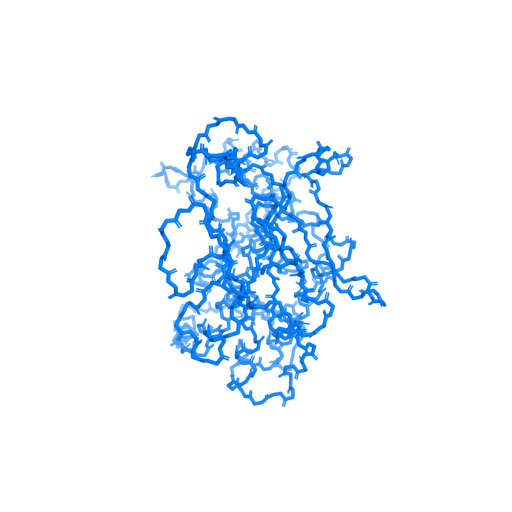9.248 1.00 91.00 188 MET A CA 1
ATOM 1534 C C . MET A 1 188 ? 0.797 -18.505 -8.239 1.00 91.00 188 MET A C 1
ATOM 1536 O O . MET A 1 188 ? 0.457 -17.685 -7.374 1.00 91.00 188 MET A O 1
ATOM 1540 N N . PRO A 1 189 ? 0.267 -19.746 -8.252 1.00 90.19 189 PRO A N 1
ATOM 1541 C CA . PRO A 1 189 ? -0.721 -20.201 -7.278 1.00 90.19 189 PRO A CA 1
ATOM 1542 C C . PRO A 1 189 ? -0.055 -20.541 -5.934 1.00 90.19 189 PRO A C 1
ATOM 1544 O O . PRO A 1 189 ? 0.293 -21.685 -5.654 1.00 90.19 189 PRO A O 1
ATOM 1547 N N . LEU A 1 190 ? 0.080 -19.547 -5.048 1.00 90.88 190 LEU A N 1
ATOM 1548 C CA . LEU A 1 190 ? 0.763 -19.696 -3.747 1.00 90.88 190 LEU A CA 1
ATOM 1549 C C . LEU A 1 190 ? 0.298 -20.889 -2.890 1.00 90.88 190 LEU A C 1
ATOM 1551 O O . LEU A 1 190 ? 1.084 -21.455 -2.130 1.00 90.88 190 LEU A O 1
ATOM 1555 N N . HIS A 1 191 ? -0.975 -21.273 -2.992 1.00 85.69 191 HIS A N 1
ATOM 1556 C CA . HIS A 1 191 ? -1.558 -22.360 -2.208 1.00 85.69 191 HIS A CA 1
ATOM 1557 C C . HIS A 1 191 ? -1.009 -23.749 -2.576 1.00 85.69 191 HIS A C 1
ATOM 1559 O O . HIS A 1 191 ? -1.048 -24.645 -1.736 1.00 85.69 191 HIS A O 1
ATOM 1565 N N . GLU A 1 192 ? -0.455 -23.906 -3.778 1.00 89.38 192 GLU A N 1
ATOM 1566 C CA . GLU A 1 192 ? 0.143 -25.153 -4.269 1.00 89.38 192 GLU A CA 1
ATOM 1567 C C . GLU A 1 192 ? 1.644 -25.238 -3.955 1.00 89.38 192 GLU A C 1
ATOM 1569 O O . GLU A 1 192 ? 2.243 -26.312 -4.008 1.00 89.38 192 GLU A O 1
ATOM 1574 N N . LEU A 1 193 ? 2.267 -24.113 -3.591 1.00 93.62 193 LEU A N 1
ATOM 1575 C CA . LEU A 1 193 ? 3.706 -24.051 -3.374 1.00 93.62 193 LEU A CA 1
ATOM 1576 C C . LEU A 1 193 ? 4.113 -24.620 -2.006 1.00 93.62 193 LEU A C 1
ATOM 1578 O O . LEU A 1 193 ? 3.411 -24.409 -1.005 1.00 93.62 193 LEU A O 1
ATOM 1582 N N . PRO A 1 194 ? 5.287 -25.275 -1.921 1.00 94.12 194 PRO A N 1
ATOM 1583 C CA . PRO A 1 194 ? 5.962 -25.530 -0.654 1.00 94.12 194 PRO A CA 1
ATOM 1584 C C . PRO A 1 194 ? 6.172 -24.235 0.135 1.00 94.12 194 PRO A C 1
ATOM 1586 O O . PRO A 1 194 ? 6.315 -23.162 -0.447 1.00 94.12 194 PRO A O 1
ATOM 1589 N N . GLU A 1 195 ? 6.218 -24.334 1.462 1.00 92.44 195 GLU A N 1
ATOM 1590 C CA . GLU A 1 195 ? 6.215 -23.173 2.360 1.00 92.44 195 GLU A CA 1
ATOM 1591 C C . GLU A 1 195 ? 7.329 -22.158 2.060 1.00 92.44 195 GLU A C 1
ATOM 1593 O O . GLU A 1 195 ? 7.070 -20.964 1.940 1.00 92.44 195 GLU A O 1
ATOM 1598 N N . ASN A 1 196 ? 8.559 -22.628 1.861 1.00 93.25 196 ASN A N 1
ATOM 1599 C CA . ASN A 1 196 ? 9.703 -21.775 1.542 1.00 93.25 196 ASN A CA 1
ATOM 1600 C C . ASN A 1 196 ? 9.517 -21.002 0.226 1.00 93.25 196 ASN A C 1
ATOM 1602 O O . ASN A 1 196 ? 9.845 -19.821 0.153 1.00 93.25 196 ASN A O 1
ATOM 1606 N N . LYS A 1 197 ? 8.968 -21.653 -0.806 1.00 95.19 197 LYS A N 1
ATOM 1607 C CA . LYS A 1 197 ? 8.665 -21.015 -2.091 1.00 95.19 197 LYS A CA 1
ATOM 1608 C C . LYS A 1 197 ? 7.491 -20.056 -1.960 1.00 95.19 197 LYS A C 1
ATOM 1610 O O . LYS A 1 197 ? 7.556 -18.951 -2.477 1.00 95.19 197 LYS A O 1
ATOM 1615 N N . MET A 1 198 ? 6.454 -20.436 -1.223 1.00 95.38 198 MET A N 1
ATOM 1616 C CA . MET A 1 198 ? 5.324 -19.558 -0.939 1.00 95.38 198 MET A CA 1
ATOM 1617 C C . MET A 1 198 ? 5.784 -18.255 -0.271 1.00 95.38 198 MET A C 1
ATOM 1619 O O . MET A 1 198 ? 5.365 -17.189 -0.705 1.00 95.38 198 MET A O 1
ATOM 1623 N N . LEU A 1 199 ? 6.659 -18.327 0.740 1.00 95.06 199 LEU A N 1
ATOM 1624 C CA . LEU A 1 199 ? 7.196 -17.141 1.417 1.00 95.06 199 LEU A CA 1
ATOM 1625 C C . LEU A 1 199 ? 8.027 -16.250 0.493 1.00 95.06 199 LEU A C 1
ATOM 1627 O O . LEU A 1 199 ? 7.903 -15.031 0.576 1.00 95.06 199 LEU A O 1
ATOM 1631 N N . ASP A 1 200 ? 8.845 -16.850 -0.372 1.00 95.19 200 ASP A N 1
ATOM 1632 C CA . ASP A 1 200 ? 9.659 -16.138 -1.362 1.00 95.19 200 ASP A CA 1
ATOM 1633 C C . ASP A 1 200 ? 8.778 -15.385 -2.371 1.00 95.19 200 ASP A C 1
ATOM 1635 O O . ASP A 1 200 ? 8.949 -14.188 -2.592 1.00 95.19 200 ASP A O 1
ATOM 1639 N N . TYR A 1 201 ? 7.755 -16.055 -2.905 1.00 96.69 201 TYR A N 1
ATOM 1640 C CA . TYR A 1 201 ? 6.800 -15.456 -3.838 1.00 96.69 201 TYR A CA 1
ATOM 1641 C C . TYR A 1 201 ? 5.844 -14.450 -3.185 1.00 96.69 201 TYR A C 1
ATOM 1643 O O . TYR A 1 201 ? 5.286 -13.597 -3.876 1.00 96.69 201 TYR A O 1
ATOM 1651 N N . LEU A 1 202 ? 5.645 -14.527 -1.867 1.00 96.44 202 LEU A N 1
ATOM 1652 C CA . LEU A 1 202 ? 4.841 -13.564 -1.116 1.00 96.44 202 LEU A CA 1
ATOM 1653 C C . LEU A 1 202 ? 5.525 -12.196 -1.004 1.00 96.44 202 LEU A C 1
ATOM 1655 O O . LEU A 1 202 ? 4.843 -11.211 -0.734 1.00 96.44 202 LEU A O 1
ATOM 1659 N N . GLN A 1 203 ? 6.846 -12.122 -1.181 1.00 96.75 203 GLN A N 1
ATOM 1660 C CA . GLN A 1 203 ? 7.583 -10.869 -1.050 1.00 96.75 203 GLN A CA 1
ATOM 1661 C C . GLN A 1 203 ? 7.308 -9.906 -2.219 1.00 96.75 203 GLN A C 1
ATOM 1663 O O . GLN A 1 203 ? 6.904 -10.336 -3.310 1.00 96.75 203 GLN A O 1
ATOM 1668 N N . PRO A 1 204 ? 7.530 -8.594 -2.006 1.00 95.88 204 PRO A N 1
ATOM 1669 C CA . PRO A 1 204 ? 7.513 -7.612 -3.081 1.00 95.88 204 PRO A CA 1
ATOM 1670 C C . PRO A 1 204 ? 8.395 -8.029 -4.261 1.00 95.88 204 PRO A C 1
ATOM 1672 O O . PRO A 1 204 ? 9.458 -8.637 -4.089 1.00 95.88 204 PRO A O 1
ATOM 1675 N N . PHE A 1 205 ? 7.953 -7.685 -5.465 1.00 92.38 205 PHE A N 1
ATOM 1676 C CA . PHE A 1 205 ? 8.759 -7.816 -6.665 1.00 92.38 205 PHE A CA 1
ATOM 1677 C C . PHE A 1 205 ? 10.023 -6.952 -6.516 1.00 92.38 205 PHE A C 1
ATOM 1679 O O . PHE A 1 205 ? 9.929 -5.813 -6.049 1.00 92.38 205 PHE A O 1
ATOM 1686 N N . PRO A 1 206 ? 11.216 -7.482 -6.840 1.00 86.62 206 PRO A N 1
ATOM 1687 C CA . PRO A 1 206 ? 12.461 -6.756 -6.647 1.00 86.62 206 PRO A CA 1
ATOM 1688 C C . PRO A 1 206 ? 12.573 -5.635 -7.687 1.00 86.62 206 PRO A C 1
ATOM 1690 O O . PRO A 1 206 ? 13.006 -5.858 -8.811 1.00 86.62 206 PRO A O 1
ATOM 1693 N N . SER A 1 207 ? 12.176 -4.421 -7.311 1.00 81.25 207 SER A N 1
ATOM 1694 C CA . SER A 1 207 ? 12.380 -3.214 -8.115 1.00 81.25 207 SER A CA 1
ATOM 1695 C C . SER A 1 207 ? 13.707 -2.546 -7.755 1.00 81.25 207 SER A C 1
ATOM 1697 O O . SER A 1 207 ? 14.011 -2.383 -6.571 1.00 81.25 207 SER A O 1
ATOM 1699 N N . SER A 1 208 ? 14.460 -2.092 -8.757 1.00 78.94 208 SER A N 1
ATOM 1700 C CA . SER A 1 208 ? 15.646 -1.258 -8.543 1.00 78.94 208 SER A CA 1
ATOM 1701 C C . SER A 1 208 ? 15.280 0.230 -8.643 1.00 78.94 208 SER A C 1
ATOM 1703 O O . SER A 1 208 ? 14.562 0.610 -9.570 1.00 78.94 208 SER A O 1
ATOM 1705 N N . PRO A 1 209 ? 15.774 1.103 -7.743 1.00 74.00 209 PRO A N 1
ATOM 1706 C CA . PRO A 1 209 ? 15.534 2.545 -7.829 1.00 74.00 209 PRO A CA 1
ATOM 1707 C C . PRO A 1 209 ? 16.260 3.212 -9.010 1.00 74.00 209 PRO A C 1
ATOM 1709 O O . PRO A 1 209 ? 15.990 4.373 -9.305 1.00 74.00 209 PRO A O 1
ATOM 1712 N N . GLY A 1 210 ? 17.170 2.497 -9.676 1.00 80.44 210 GLY A N 1
ATOM 1713 C CA . GLY A 1 210 ? 17.910 2.979 -10.835 1.00 80.44 210 GLY A CA 1
ATOM 1714 C C . GLY A 1 210 ? 18.301 1.847 -11.777 1.00 80.44 210 GLY A C 1
ATOM 1715 O O . GLY A 1 210 ? 18.108 0.666 -11.475 1.00 80.44 210 GLY A O 1
ATOM 1716 N N . ASN A 1 211 ? 18.852 2.222 -12.923 1.00 85.44 211 ASN A N 1
ATOM 1717 C CA . ASN A 1 211 ? 19.390 1.265 -13.876 1.00 85.44 211 ASN A CA 1
ATOM 1718 C C . ASN A 1 211 ? 20.553 0.482 -13.256 1.00 85.44 211 ASN A C 1
ATOM 1720 O O . ASN A 1 211 ? 21.386 1.046 -12.547 1.00 85.44 211 ASN A O 1
ATOM 1724 N N . MET A 1 212 ? 20.584 -0.824 -13.502 1.00 86.88 212 MET A N 1
ATOM 1725 C CA . MET A 1 212 ? 21.638 -1.716 -13.036 1.00 86.88 212 MET A CA 1
ATOM 1726 C C . MET A 1 212 ? 22.554 -2.030 -14.208 1.00 86.88 212 MET A C 1
ATOM 1728 O O . MET A 1 212 ? 22.151 -2.705 -15.151 1.00 86.88 212 MET A O 1
ATOM 1732 N N . PHE A 1 213 ? 23.779 -1.529 -14.134 1.00 85.81 213 PHE A N 1
ATOM 1733 C CA . PHE A 1 213 ? 24.846 -1.859 -15.064 1.00 85.81 213 PHE A CA 1
ATOM 1734 C C . PHE A 1 213 ? 25.871 -2.739 -14.346 1.00 85.81 213 PHE A C 1
ATOM 1736 O O . PHE A 1 213 ? 26.357 -2.397 -13.263 1.00 85.81 213 PHE A O 1
ATOM 1743 N N . HIS A 1 214 ? 26.180 -3.889 -14.939 1.00 87.12 214 HIS A N 1
ATOM 1744 C CA . HIS A 1 214 ? 27.109 -4.871 -14.390 1.00 87.12 214 HIS A CA 1
ATOM 1745 C C . HIS A 1 214 ? 28.367 -4.950 -15.270 1.00 87.12 214 HIS A C 1
ATOM 1747 O O . HIS A 1 214 ? 28.487 -5.861 -16.084 1.00 87.12 214 HIS A O 1
ATOM 1753 N N . PRO A 1 215 ? 29.341 -4.030 -15.104 1.00 78.50 215 PRO A N 1
ATOM 1754 C CA . PRO A 1 215 ? 30.526 -3.969 -15.967 1.00 78.50 215 PRO A CA 1
ATOM 1755 C C . PRO A 1 215 ? 31.426 -5.205 -15.870 1.00 78.50 215 PRO A C 1
ATOM 1757 O O . PRO A 1 215 ? 32.257 -5.423 -16.738 1.00 78.50 215 PRO A O 1
ATOM 1760 N N . ASN A 1 216 ? 31.278 -6.000 -14.807 1.00 81.31 216 ASN A N 1
ATOM 1761 C CA . ASN A 1 216 ? 32.069 -7.205 -14.562 1.00 81.31 216 ASN A CA 1
ATOM 1762 C C . ASN A 1 216 ? 31.295 -8.495 -14.874 1.00 81.31 216 ASN A C 1
ATOM 1764 O O . ASN A 1 216 ? 31.723 -9.570 -14.455 1.00 81.31 216 ASN A O 1
ATOM 1768 N N . ASP A 1 217 ? 30.142 -8.405 -15.537 1.00 82.69 217 ASP A N 1
ATOM 1769 C CA . ASP A 1 217 ? 29.446 -9.597 -16.007 1.00 82.69 217 ASP A CA 1
ATOM 1770 C C . ASP A 1 217 ? 30.239 -10.223 -17.161 1.00 82.69 217 ASP A C 1
ATOM 1772 O O . ASP A 1 217 ? 30.236 -9.724 -18.286 1.00 82.69 217 ASP A O 1
ATOM 1776 N N . HIS A 1 218 ? 30.960 -11.305 -16.860 1.00 74.44 218 HIS A N 1
ATOM 1777 C CA . HIS A 1 218 ? 31.835 -11.988 -17.810 1.00 74.44 218 HIS A CA 1
ATOM 1778 C C . HIS A 1 218 ? 31.094 -12.538 -19.032 1.00 74.44 218 HIS A C 1
ATOM 1780 O O . HIS A 1 218 ? 31.710 -12.648 -20.090 1.00 74.44 218 HIS A O 1
ATOM 1786 N N . ASP A 1 219 ? 29.800 -12.845 -18.912 1.00 80.12 219 ASP A N 1
ATOM 1787 C CA . ASP A 1 219 ? 29.012 -13.383 -20.023 1.00 80.12 219 ASP A CA 1
ATOM 1788 C C . ASP A 1 219 ? 28.621 -12.284 -21.028 1.00 80.12 219 ASP A C 1
ATOM 1790 O O . ASP A 1 219 ? 28.333 -12.577 -22.190 1.00 80.12 219 ASP A O 1
ATOM 1794 N N . LEU A 1 220 ? 28.635 -11.015 -20.600 1.00 79.62 220 LEU A N 1
ATOM 1795 C CA . LEU A 1 220 ? 28.250 -9.855 -21.411 1.00 79.62 220 LEU A CA 1
ATOM 1796 C C . LEU A 1 220 ? 29.413 -8.902 -21.716 1.00 79.62 220 LEU A C 1
ATOM 1798 O O . LEU A 1 220 ? 29.266 -8.041 -22.581 1.00 79.62 220 LEU A O 1
ATOM 1802 N N . PHE A 1 221 ? 30.559 -9.050 -21.046 1.00 77.06 221 PHE A N 1
ATOM 1803 C CA . PHE A 1 221 ? 31.705 -8.137 -21.140 1.00 77.06 221 PHE A CA 1
ATOM 1804 C C . PHE A 1 221 ? 32.157 -7.890 -22.587 1.00 77.06 221 PHE A C 1
ATOM 1806 O O . PHE A 1 221 ? 32.255 -6.742 -23.012 1.00 77.06 221 PHE A O 1
ATOM 1813 N N . ASP A 1 222 ? 32.363 -8.961 -23.358 1.00 79.00 222 ASP A N 1
ATOM 1814 C CA . ASP A 1 222 ? 32.841 -8.889 -24.748 1.00 79.00 222 ASP A CA 1
ATOM 1815 C C . ASP A 1 222 ? 31.737 -8.514 -25.757 1.00 79.00 222 ASP A C 1
ATOM 1817 O O . ASP A 1 222 ? 32.023 -8.259 -26.927 1.00 79.00 222 ASP A O 1
ATOM 1821 N N . ALA A 1 223 ? 30.471 -8.507 -25.327 1.00 80.31 223 ALA A N 1
ATOM 1822 C CA . ALA A 1 223 ? 29.325 -8.191 -26.176 1.00 80.31 223 ALA A CA 1
ATOM 1823 C C . ALA A 1 223 ? 29.005 -6.687 -26.215 1.00 80.31 223 ALA A C 1
ATOM 1825 O O . ALA A 1 223 ? 28.237 -6.257 -27.076 1.00 80.31 223 ALA A O 1
ATOM 1826 N N . TRP A 1 224 ? 29.589 -5.885 -25.318 1.00 78.50 224 TRP A N 1
ATOM 1827 C CA . TRP A 1 224 ? 29.426 -4.434 -25.345 1.00 78.50 224 TRP A CA 1
ATOM 1828 C C . TRP A 1 224 ? 30.102 -3.828 -26.582 1.00 78.50 224 TRP A C 1
ATOM 1830 O O . TRP A 1 224 ? 31.261 -4.145 -26.874 1.00 78.50 224 TRP A O 1
ATOM 1840 N N . PRO A 1 225 ? 29.418 -2.938 -27.321 1.00 73.25 225 PRO A N 1
ATOM 1841 C CA . PRO A 1 225 ? 30.010 -2.306 -28.484 1.00 73.25 225 PRO A CA 1
ATOM 1842 C C . PRO A 1 225 ? 31.171 -1.399 -28.063 1.00 73.25 225 PRO A C 1
ATOM 1844 O O . PRO A 1 225 ? 31.061 -0.575 -27.153 1.00 73.25 225 PRO A O 1
ATOM 1847 N N . ASN A 1 226 ? 32.292 -1.512 -28.775 1.00 73.94 226 ASN A N 1
ATOM 1848 C CA . ASN A 1 226 ? 33.411 -0.587 -28.629 1.00 73.94 226 ASN A CA 1
ATOM 1849 C C . ASN A 1 226 ? 33.105 0.714 -29.390 1.00 73.94 226 ASN A C 1
ATOM 1851 O O . ASN A 1 226 ? 33.590 0.930 -30.503 1.00 73.94 226 ASN A O 1
ATOM 1855 N N . VAL A 1 227 ? 32.229 1.537 -28.816 1.00 71.19 227 VAL A N 1
ATOM 1856 C CA . VAL A 1 227 ? 31.835 2.836 -29.375 1.00 71.19 227 VAL A CA 1
ATOM 1857 C C . VAL A 1 227 ? 32.909 3.881 -29.045 1.00 71.19 227 VAL A C 1
ATOM 1859 O O . VAL A 1 227 ? 33.458 3.850 -27.943 1.00 71.19 227 VAL A O 1
ATOM 1862 N N . PRO A 1 228 ? 33.245 4.819 -29.950 1.00 71.50 228 PRO A N 1
ATOM 1863 C CA . PRO A 1 228 ? 34.119 5.941 -29.623 1.00 71.50 228 PRO A CA 1
ATOM 1864 C C . PRO A 1 228 ? 33.418 6.883 -28.635 1.00 71.50 228 PRO A C 1
ATOM 1866 O O . PRO A 1 228 ? 32.647 7.759 -29.019 1.00 71.50 228 PRO A O 1
ATOM 1869 N N . TRP A 1 229 ? 33.675 6.703 -27.343 1.00 72.44 229 TRP A N 1
ATOM 1870 C CA . TRP A 1 229 ? 33.160 7.609 -26.322 1.00 72.44 229 TRP A CA 1
ATOM 1871 C C . TRP A 1 229 ? 33.880 8.960 -26.406 1.00 72.44 229 TRP A C 1
ATOM 1873 O O . TRP A 1 229 ? 35.093 8.993 -26.623 1.00 72.44 229 TRP A O 1
ATOM 1883 N N . PRO A 1 230 ? 33.186 10.090 -26.186 1.00 67.50 230 PRO A N 1
ATOM 1884 C CA . PRO A 1 230 ? 33.782 11.421 -26.299 1.00 67.50 230 PRO A CA 1
ATOM 1885 C C . PRO A 1 230 ? 34.794 11.747 -25.181 1.00 67.50 230 PRO A C 1
ATOM 1887 O O . PRO A 1 230 ? 35.270 12.877 -25.088 1.00 67.50 230 PRO A O 1
ATOM 1890 N N . PHE A 1 231 ? 35.105 10.786 -24.307 1.00 71.19 231 PHE A N 1
ATOM 1891 C CA . PHE A 1 231 ? 35.993 10.914 -23.156 1.00 71.19 231 PHE A CA 1
ATOM 1892 C C . PHE A 1 231 ? 36.577 9.549 -22.758 1.00 71.19 231 PHE A C 1
ATOM 1894 O O . PHE A 1 231 ? 35.979 8.503 -23.017 1.00 71.19 231 PHE A O 1
ATOM 1901 N N . ASP A 1 232 ? 37.733 9.570 -22.088 1.00 71.50 232 ASP A N 1
ATOM 1902 C CA . ASP A 1 232 ? 38.385 8.363 -21.575 1.00 71.50 232 ASP A CA 1
ATOM 1903 C C . ASP A 1 232 ? 37.503 7.698 -20.506 1.00 71.50 232 ASP A C 1
ATOM 1905 O O . ASP A 1 232 ? 37.270 8.255 -19.429 1.00 71.50 232 ASP A O 1
ATOM 1909 N N . THR A 1 233 ? 37.003 6.500 -20.806 1.00 70.56 233 THR A N 1
ATOM 1910 C CA . THR A 1 233 ? 36.122 5.720 -19.927 1.00 70.56 233 THR A CA 1
ATOM 1911 C C . THR A 1 233 ? 36.713 4.347 -19.616 1.00 70.56 233 THR A C 1
ATOM 1913 O O . THR A 1 233 ? 37.375 3.750 -20.469 1.00 70.56 233 THR A O 1
ATOM 1916 N N . PRO A 1 234 ? 36.487 3.816 -18.397 1.00 74.25 234 PRO A N 1
ATOM 1917 C CA . PRO A 1 234 ? 36.724 2.404 -18.116 1.00 74.25 234 PRO A CA 1
ATOM 1918 C C . PRO A 1 234 ? 35.920 1.528 -19.082 1.00 74.25 234 PRO A C 1
ATOM 1920 O O . PRO A 1 234 ? 34.795 1.874 -19.426 1.00 74.25 234 PRO A O 1
ATOM 1923 N N . GLN A 1 235 ? 36.493 0.399 -19.496 1.00 74.19 235 GLN A N 1
ATOM 1924 C CA . GLN A 1 235 ? 35.828 -0.584 -20.353 1.00 74.19 235 GLN A CA 1
ATOM 1925 C C . GLN A 1 235 ? 35.226 -1.716 -19.493 1.00 74.19 235 GLN A C 1
ATOM 1927 O O . GLN A 1 235 ? 35.950 -2.243 -18.642 1.00 74.19 235 GLN A O 1
ATOM 1932 N N . PRO A 1 236 ? 33.957 -2.115 -19.711 1.00 77.00 236 PRO A N 1
ATOM 1933 C CA . PRO A 1 236 ? 32.990 -1.492 -20.608 1.00 77.00 236 PRO A CA 1
ATOM 1934 C C . PRO A 1 236 ? 32.482 -0.146 -20.052 1.00 77.00 236 PRO A C 1
ATOM 1936 O O . PRO A 1 236 ? 32.323 0.005 -18.835 1.00 77.00 236 PRO A O 1
ATOM 1939 N N . PRO A 1 237 ? 32.224 0.833 -20.930 1.00 76.38 237 PRO A N 1
ATOM 1940 C CA . PRO A 1 237 ? 31.709 2.138 -20.543 1.00 76.38 237 PRO A CA 1
ATOM 1941 C C . PRO A 1 237 ? 30.266 2.007 -20.054 1.00 76.38 237 PRO A C 1
ATOM 1943 O O . PRO A 1 237 ? 29.463 1.315 -20.672 1.00 76.38 237 PRO A O 1
ATOM 1946 N N . ASP A 1 238 ? 29.930 2.675 -18.948 1.00 81.81 238 ASP A N 1
ATOM 1947 C CA . ASP A 1 238 ? 28.559 2.681 -18.431 1.00 81.81 238 ASP A CA 1
ATOM 1948 C C . ASP A 1 238 ? 27.637 3.444 -19.400 1.00 81.81 238 ASP A C 1
ATOM 1950 O O . ASP A 1 238 ? 27.759 4.673 -19.524 1.00 81.81 238 ASP A O 1
ATOM 1954 N N . PRO A 1 239 ? 26.689 2.753 -20.063 1.00 79.31 239 PRO A N 1
ATOM 1955 C CA . PRO A 1 239 ? 25.818 3.352 -21.067 1.00 79.31 239 PRO A CA 1
ATOM 1956 C C . PRO A 1 239 ? 24.895 4.430 -20.491 1.00 79.31 239 PRO A C 1
ATOM 1958 O O . PRO A 1 239 ? 24.351 5.237 -21.242 1.00 79.31 239 PRO A O 1
ATOM 1961 N N . THR A 1 240 ? 24.741 4.509 -19.167 1.00 80.00 240 THR A N 1
ATOM 1962 C CA . THR A 1 240 ? 23.913 5.517 -18.493 1.00 80.00 240 THR A CA 1
ATOM 1963 C C . THR A 1 240 ? 24.673 6.811 -18.163 1.00 80.00 240 THR A C 1
ATOM 1965 O O . THR A 1 240 ? 24.055 7.807 -17.781 1.00 80.00 240 THR A O 1
ATOM 1968 N N . MET A 1 241 ? 26.002 6.852 -18.339 1.00 77.25 241 MET A N 1
ATOM 1969 C CA . MET A 1 241 ? 26.811 8.038 -18.034 1.00 77.25 241 MET A CA 1
ATOM 1970 C C . MET A 1 241 ? 26.714 9.125 -19.110 1.00 77.25 241 MET A C 1
ATOM 1972 O O . MET A 1 241 ? 27.182 8.946 -20.235 1.00 77.25 241 MET A O 1
ATOM 1976 N N . ILE A 1 242 ? 26.223 10.305 -18.722 1.00 71.69 242 ILE A N 1
ATOM 1977 C CA . ILE A 1 242 ? 26.225 11.528 -19.540 1.00 71.69 242 ILE A CA 1
ATOM 1978 C C . ILE A 1 242 ? 27.370 12.445 -19.076 1.00 71.69 242 ILE A C 1
ATOM 1980 O O . ILE A 1 242 ? 27.416 12.861 -17.909 1.00 71.69 242 ILE A O 1
ATOM 1984 N N . ALA A 1 243 ? 28.305 12.775 -19.973 1.00 65.56 243 ALA A N 1
ATOM 1985 C CA . ALA A 1 243 ? 29.434 13.648 -19.647 1.00 65.56 243 ALA A CA 1
ATOM 1986 C C . ALA A 1 243 ? 29.004 15.095 -19.374 1.00 65.56 243 ALA A C 1
ATOM 1988 O O . ALA A 1 243 ? 28.150 15.656 -20.053 1.00 65.56 243 ALA A O 1
ATOM 1989 N N . LYS A 1 244 ? 29.662 15.719 -18.387 1.00 59.31 244 LYS A N 1
ATOM 1990 C CA . LYS A 1 244 ? 29.331 17.051 -17.847 1.00 59.31 244 LYS A CA 1
ATOM 1991 C C . LYS A 1 244 ? 29.431 18.220 -18.838 1.00 59.31 244 LYS A C 1
ATOM 1993 O O . LYS A 1 244 ? 28.938 19.283 -18.505 1.00 59.31 244 LYS A O 1
ATOM 1998 N N . SER A 1 245 ? 30.088 18.078 -19.988 1.00 58.28 245 SER A N 1
ATOM 1999 C CA . SER A 1 245 ? 30.554 19.239 -20.765 1.00 58.28 245 SER A CA 1
ATOM 2000 C C . SER A 1 245 ? 29.961 19.401 -22.164 1.00 58.28 245 SER A C 1
ATOM 2002 O O . SER A 1 245 ? 30.301 20.380 -22.822 1.00 58.28 245 SER A O 1
ATOM 2004 N N . VAL A 1 246 ? 29.138 18.463 -22.649 1.00 59.16 246 VAL A N 1
ATOM 2005 C CA . VAL A 1 246 ? 28.704 18.462 -24.064 1.00 59.16 246 VAL A CA 1
ATOM 2006 C C . VAL A 1 246 ? 27.182 18.532 -24.227 1.00 59.16 246 VAL A C 1
ATOM 2008 O O . VAL A 1 246 ? 26.715 19.164 -25.170 1.00 59.16 246 VAL A O 1
ATOM 2011 N N . TYR A 1 247 ? 26.406 17.974 -23.291 1.00 61.94 247 TYR A N 1
ATOM 2012 C CA . TYR A 1 247 ? 24.943 17.933 -23.376 1.00 61.94 247 TYR A CA 1
ATOM 2013 C C . TYR A 1 247 ? 24.288 18.330 -22.049 1.00 61.94 247 TYR A C 1
ATOM 2015 O O . TYR A 1 247 ? 24.840 18.018 -20.988 1.00 61.94 247 TYR A O 1
ATOM 2023 N N . PRO A 1 248 ? 23.113 18.991 -22.082 1.00 64.38 248 PRO A N 1
ATOM 2024 C CA . PRO A 1 248 ? 22.330 19.218 -20.877 1.00 64.38 248 PRO A CA 1
ATOM 2025 C C . PRO A 1 248 ? 21.990 17.867 -20.243 1.00 64.38 248 PRO A C 1
ATOM 2027 O O . PRO A 1 248 ? 21.455 16.969 -20.886 1.00 64.38 248 PRO A O 1
ATOM 2030 N N . LYS A 1 249 ? 22.309 17.716 -18.957 1.00 68.69 249 LYS A N 1
ATOM 2031 C CA . LYS A 1 249 ? 22.028 16.493 -18.186 1.00 68.69 249 LYS A CA 1
ATOM 2032 C C . LYS A 1 249 ? 20.556 16.336 -17.801 1.00 68.69 249 LYS A C 1
ATOM 2034 O O . LYS A 1 249 ? 20.190 15.361 -17.148 1.00 68.69 249 LYS A O 1
ATOM 2039 N N . CYS A 1 250 ? 19.734 17.327 -18.124 1.00 73.69 250 CYS A N 1
ATOM 2040 C CA . CYS A 1 250 ? 18.349 17.408 -17.713 1.00 73.69 250 CYS A CA 1
ATOM 2041 C C . CYS A 1 250 ? 17.527 18.154 -18.757 1.00 73.69 250 CYS A C 1
ATOM 2043 O O . CYS A 1 250 ? 17.813 19.307 -19.064 1.00 73.69 250 CYS A O 1
ATOM 2045 N N . ASP A 1 251 ? 16.442 17.536 -19.214 1.00 76.19 251 ASP A N 1
ATOM 2046 C CA . ASP A 1 251 ? 15.498 18.173 -20.139 1.00 76.19 251 ASP A CA 1
ATOM 2047 C C . ASP A 1 251 ? 14.647 19.270 -19.471 1.00 76.19 251 ASP A C 1
ATOM 2049 O O . ASP A 1 251 ? 13.937 20.016 -20.144 1.00 76.19 251 ASP A O 1
ATOM 2053 N N . PHE A 1 252 ? 14.687 19.370 -18.137 1.00 76.06 252 PHE A N 1
ATOM 2054 C CA . PHE A 1 252 ? 13.876 20.311 -17.359 1.00 76.06 252 PHE A CA 1
ATOM 2055 C C . PHE A 1 252 ? 14.619 21.589 -16.955 1.00 76.06 252 PHE A C 1
ATOM 2057 O O . PHE A 1 252 ? 13.967 22.557 -16.557 1.00 76.06 252 PHE A O 1
ATOM 2064 N N . CYS A 1 253 ? 15.956 21.608 -16.995 1.00 75.69 253 CYS A N 1
ATOM 2065 C CA . CYS A 1 253 ? 16.738 22.799 -16.659 1.00 75.69 253 CYS A CA 1
ATOM 2066 C C . CYS A 1 253 ? 18.190 22.717 -17.144 1.00 75.69 253 CYS A C 1
ATOM 2068 O O . CYS A 1 253 ? 18.741 21.631 -17.292 1.00 75.69 253 CYS A O 1
ATOM 2070 N N . ASP A 1 254 ? 18.852 23.870 -17.197 1.00 76.06 254 ASP A N 1
ATOM 2071 C CA . ASP A 1 254 ? 20.249 23.999 -17.633 1.00 76.06 254 ASP A CA 1
ATOM 2072 C C . ASP A 1 254 ? 21.284 23.850 -16.493 1.00 76.06 254 ASP A C 1
ATOM 2074 O O . ASP A 1 254 ? 22.422 24.294 -16.617 1.00 76.06 254 ASP A O 1
ATOM 2078 N N . ILE A 1 255 ? 20.901 23.288 -15.338 1.00 76.06 255 ILE A N 1
ATOM 2079 C CA . ILE A 1 255 ? 21.802 23.124 -14.182 1.00 76.06 255 ILE A CA 1
ATOM 2080 C C . ILE A 1 255 ? 22.529 21.772 -14.270 1.00 76.06 255 ILE A C 1
ATOM 2082 O O . ILE A 1 255 ? 21.891 20.721 -14.253 1.00 76.06 255 ILE A O 1
ATOM 2086 N N . ASP A 1 256 ? 23.865 21.793 -14.264 1.00 67.56 256 ASP A N 1
ATOM 2087 C CA . ASP A 1 256 ? 24.715 20.599 -14.432 1.00 67.56 256 ASP A CA 1
ATOM 2088 C C . ASP A 1 256 ? 24.495 19.496 -13.381 1.00 67.56 256 ASP A C 1
ATOM 2090 O O . ASP A 1 256 ? 24.531 18.308 -13.701 1.00 67.56 256 ASP A O 1
ATOM 2094 N N . ASP A 1 257 ? 24.265 19.877 -12.124 1.00 70.62 257 ASP A N 1
ATOM 2095 C CA . ASP A 1 257 ? 23.976 18.958 -11.015 1.00 70.62 257 ASP A CA 1
ATOM 2096 C C . ASP A 1 257 ? 22.536 19.181 -10.512 1.00 70.62 257 ASP A C 1
ATOM 2098 O O . ASP A 1 257 ? 22.271 19.311 -9.312 1.00 70.62 257 ASP A O 1
ATOM 2102 N N . CYS A 1 258 ? 21.582 19.289 -11.444 1.00 72.69 258 CYS A N 1
ATOM 2103 C CA . CYS A 1 258 ? 20.188 19.489 -11.076 1.00 72.69 258 CYS A CA 1
ATOM 2104 C C . CYS A 1 258 ? 19.613 18.290 -10.312 1.00 72.69 258 CYS A C 1
ATOM 2106 O O . CYS A 1 258 ? 19.976 17.131 -10.511 1.00 72.69 258 CYS A O 1
ATOM 2108 N N . GLN A 1 259 ? 18.629 18.585 -9.472 1.00 68.25 259 GLN A N 1
ATOM 2109 C CA . GLN A 1 259 ? 17.768 17.589 -8.848 1.00 68.25 259 GLN A CA 1
ATOM 2110 C C . GLN A 1 259 ? 16.355 17.695 -9.435 1.00 68.25 259 GLN A C 1
ATOM 2112 O O . GLN A 1 259 ? 15.389 17.397 -8.757 1.00 68.25 259 GLN A O 1
ATOM 2117 N N . CYS A 1 260 ? 16.175 18.136 -10.684 1.00 70.19 260 CYS A N 1
ATOM 2118 C CA . CYS A 1 260 ? 14.828 18.289 -11.255 1.00 70.19 260 CYS A CA 1
ATOM 2119 C C . CYS A 1 260 ? 14.059 16.970 -11.340 1.00 70.19 260 CYS A C 1
ATOM 2121 O O . CYS A 1 260 ? 12.836 16.977 -11.312 1.00 70.19 260 CYS A O 1
ATOM 2123 N N . VAL A 1 261 ? 14.772 15.847 -11.415 1.00 66.88 261 VAL A N 1
ATOM 2124 C CA . VAL A 1 261 ? 14.206 14.497 -11.519 1.00 66.88 261 VAL A CA 1
ATOM 2125 C C . VAL A 1 261 ? 14.185 13.768 -10.165 1.00 66.88 261 VAL A C 1
ATOM 2127 O O . VAL A 1 261 ? 13.269 13.004 -9.880 1.00 66.88 261 VAL A O 1
ATOM 2130 N N . LEU A 1 262 ? 15.187 14.018 -9.314 1.00 61.12 262 LEU A N 1
ATOM 2131 C CA . LEU A 1 262 ? 15.341 13.389 -7.992 1.00 61.12 262 LEU A CA 1
ATOM 2132 C C . LEU A 1 262 ? 14.723 14.210 -6.844 1.00 61.12 262 LEU A C 1
ATOM 2134 O O . LEU A 1 262 ? 14.293 13.657 -5.838 1.00 61.12 262 LEU A O 1
ATOM 2138 N N . GLY A 1 263 ? 14.699 15.529 -7.006 1.00 51.66 263 GLY A N 1
ATOM 2139 C CA . GLY A 1 263 ? 14.169 16.545 -6.099 1.00 51.66 263 GLY A CA 1
ATOM 2140 C C . GLY A 1 263 ? 12.925 17.256 -6.639 1.00 51.66 263 GLY A C 1
ATOM 2141 O O . GLY A 1 263 ? 12.441 18.180 -5.989 1.00 51.66 263 GLY A O 1
ATOM 2142 N N . SER A 1 264 ? 12.366 16.826 -7.781 1.00 51.75 264 SER A N 1
ATOM 2143 C CA . SER A 1 264 ? 10.929 17.012 -7.996 1.00 51.75 264 SER A CA 1
ATOM 2144 C C . SER A 1 264 ? 10.244 16.231 -6.888 1.00 51.75 264 SER A C 1
ATOM 2146 O O . SER A 1 264 ? 10.346 15.009 -6.816 1.00 51.75 264 SER A O 1
ATOM 2148 N N . ASP A 1 265 ? 9.639 16.966 -5.963 1.00 47.88 265 ASP A N 1
ATOM 2149 C CA . ASP A 1 265 ? 8.955 16.450 -4.789 1.00 47.88 265 ASP A CA 1
ATOM 2150 C C . ASP A 1 265 ? 7.982 15.316 -5.173 1.00 47.88 265 ASP A C 1
ATOM 2152 O O . ASP A 1 265 ? 6.782 15.521 -5.372 1.00 47.88 265 ASP A O 1
ATOM 2156 N N . ARG A 1 266 ? 8.458 14.061 -5.161 1.00 53.00 266 ARG A N 1
ATOM 2157 C CA . ARG A 1 266 ? 7.575 12.894 -4.993 1.00 53.00 266 ARG A CA 1
ATOM 2158 C C . ARG A 1 266 ? 6.740 13.053 -3.713 1.00 53.00 266 ARG A C 1
ATOM 2160 O O . ARG A 1 266 ? 5.683 12.446 -3.590 1.00 53.00 266 ARG A O 1
ATOM 2167 N N . GLY A 1 267 ? 7.201 13.901 -2.783 1.00 46.47 267 GLY A N 1
ATOM 2168 C CA . GLY A 1 267 ? 6.590 14.228 -1.499 1.00 46.47 267 GLY A CA 1
ATOM 2169 C C . GLY A 1 267 ? 5.262 14.992 -1.543 1.00 46.47 267 GLY A C 1
ATOM 2170 O O . GLY A 1 267 ? 4.663 15.172 -0.483 1.00 46.47 267 GLY A O 1
ATOM 2171 N N . GLY A 1 268 ? 4.767 15.408 -2.715 1.00 54.66 268 GLY A N 1
ATOM 2172 C CA . GLY A 1 268 ? 3.476 16.104 -2.837 1.00 54.66 268 GLY A CA 1
ATOM 2173 C C . GLY A 1 268 ? 2.461 15.473 -3.795 1.00 54.66 268 GLY A C 1
ATOM 2174 O O . GLY A 1 268 ? 1.268 15.765 -3.689 1.00 54.66 268 GLY A O 1
ATOM 2175 N N . HIS A 1 269 ? 2.902 14.616 -4.720 1.00 65.69 269 HIS A N 1
ATOM 2176 C CA . HIS A 1 269 ? 2.055 14.071 -5.783 1.00 65.69 269 HIS A CA 1
ATOM 2177 C C . HIS A 1 269 ? 1.596 12.643 -5.486 1.00 65.69 269 HIS A C 1
ATOM 2179 O O . HIS A 1 269 ? 2.299 11.845 -4.866 1.00 65.69 269 HIS A O 1
ATOM 2185 N N . HIS A 1 270 ? 0.388 12.310 -5.940 1.00 75.81 270 HIS A N 1
ATOM 2186 C CA . HIS A 1 270 ? -0.138 10.963 -5.790 1.00 75.81 270 HIS A CA 1
ATOM 2187 C C . HIS A 1 270 ? 0.520 9.999 -6.756 1.00 75.81 270 HIS A C 1
ATOM 2189 O O . HIS A 1 270 ? 0.554 10.247 -7.961 1.00 75.81 270 HIS A O 1
ATOM 2195 N N . GLN A 1 271 ? 0.976 8.868 -6.232 1.00 84.38 271 GLN A N 1
ATOM 2196 C CA . GLN A 1 271 ? 1.590 7.847 -7.069 1.00 84.38 271 GLN 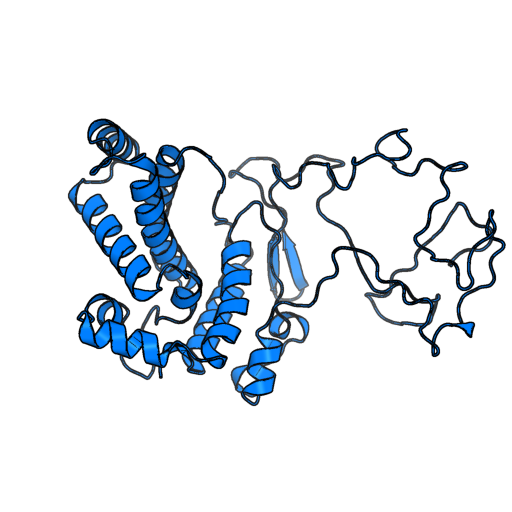A CA 1
ATOM 2197 C C . GLN A 1 271 ? 0.524 7.060 -7.847 1.00 84.38 271 GLN A C 1
ATOM 2199 O O . GLN A 1 271 ? -0.559 6.795 -7.291 1.00 84.38 271 GLN A O 1
ATOM 2204 N N . PRO A 1 272 ? 0.811 6.680 -9.110 1.00 88.75 272 PRO A N 1
ATOM 2205 C CA . PRO A 1 272 ? -0.044 5.791 -9.886 1.00 88.75 272 PRO A CA 1
ATOM 2206 C C . PRO A 1 272 ? -0.308 4.476 -9.149 1.00 88.75 272 PRO A C 1
ATOM 2208 O O . PRO A 1 272 ? 0.469 4.054 -8.290 1.00 88.75 272 PRO A O 1
ATOM 2211 N N . ARG A 1 273 ? -1.417 3.809 -9.479 1.00 90.88 273 ARG A N 1
ATOM 2212 C CA . ARG A 1 273 ? -1.824 2.557 -8.818 1.00 90.88 273 ARG A CA 1
ATOM 2213 C C . ARG A 1 273 ? -1.840 1.387 -9.770 1.00 90.88 273 ARG A C 1
ATOM 2215 O O . ARG A 1 273 ? -2.302 1.519 -10.897 1.00 90.88 273 ARG A O 1
ATOM 2222 N N . ILE A 1 274 ? -1.382 0.237 -9.290 1.00 93.25 274 ILE A N 1
ATOM 2223 C CA . ILE A 1 274 ? -1.400 -1.003 -10.057 1.00 93.25 274 ILE A CA 1
ATOM 2224 C C . ILE A 1 274 ? -2.816 -1.569 -9.978 1.00 93.25 274 ILE A C 1
ATOM 2226 O O . ILE A 1 274 ? -3.314 -1.881 -8.891 1.00 93.25 274 ILE A O 1
ATOM 2230 N N . LYS A 1 275 ? -3.460 -1.693 -11.138 1.00 94.69 275 LYS A N 1
ATOM 2231 C CA . LYS A 1 275 ? -4.830 -2.187 -11.303 1.00 94.69 275 LYS A CA 1
ATOM 2232 C C . LYS A 1 275 ? -4.881 -3.340 -12.287 1.00 94.69 275 LYS A C 1
ATOM 2234 O O . LYS A 1 275 ? -4.060 -3.409 -13.192 1.00 94.69 275 LYS A O 1
ATOM 2239 N N . ASP A 1 276 ? -5.843 -4.228 -12.098 1.00 94.12 276 ASP A N 1
ATOM 2240 C CA . ASP A 1 276 ? -6.127 -5.355 -12.975 1.00 94.12 276 ASP A CA 1
ATOM 2241 C C . ASP A 1 276 ? -7.299 -5.002 -13.897 1.00 94.12 276 ASP A C 1
ATOM 2243 O O . ASP A 1 276 ? -8.414 -4.750 -13.439 1.00 94.12 276 ASP A O 1
ATOM 2247 N N . TYR A 1 277 ? -7.038 -4.975 -15.201 1.00 93.75 277 TYR A N 1
ATOM 2248 C CA . TYR A 1 277 ? -8.018 -4.674 -16.242 1.00 93.75 277 TYR A CA 1
ATOM 2249 C C . TYR A 1 277 ? -8.530 -5.947 -16.940 1.00 93.75 277 TYR A C 1
ATOM 2251 O O . TYR A 1 277 ? -9.027 -5.897 -18.070 1.00 93.75 277 TYR A O 1
ATOM 2259 N N . GLY A 1 278 ? -8.418 -7.107 -16.285 1.00 91.00 278 GLY A N 1
ATOM 2260 C CA . GLY A 1 278 ? -8.928 -8.382 -16.775 1.00 91.00 278 GLY A CA 1
ATOM 2261 C C . GLY A 1 278 ? -8.137 -8.876 -17.981 1.00 91.00 278 GLY A C 1
ATOM 2262 O O . GLY A 1 278 ? -6.968 -9.226 -17.865 1.00 91.00 278 GLY A O 1
ATOM 2263 N N . GLY A 1 279 ? -8.760 -8.902 -19.163 1.00 89.19 279 GLY A N 1
ATOM 2264 C CA . GLY A 1 279 ? -8.126 -9.418 -20.385 1.00 89.19 279 GLY A CA 1
ATOM 2265 C C . GLY A 1 279 ? -6.880 -8.646 -20.841 1.00 89.19 279 GLY A C 1
ATOM 2266 O O . GLY A 1 279 ? -6.081 -9.188 -21.597 1.00 89.19 279 GLY A O 1
ATOM 2267 N N . LEU A 1 280 ? -6.701 -7.405 -20.374 1.00 89.50 280 LEU A N 1
ATOM 2268 C CA . LEU A 1 280 ? -5.509 -6.587 -20.633 1.00 89.50 280 LEU A CA 1
ATOM 2269 C C . LEU A 1 280 ? -4.384 -6.820 -19.611 1.00 89.50 280 LEU A C 1
ATOM 2271 O O . LEU A 1 280 ? -3.289 -6.290 -19.774 1.00 89.50 280 LEU A O 1
ATOM 2275 N N . GLY A 1 281 ? -4.648 -7.595 -18.558 1.00 90.12 281 GLY A N 1
ATOM 2276 C CA . GLY A 1 281 ? -3.728 -7.785 -17.446 1.00 90.12 281 GLY A CA 1
ATOM 2277 C C . GLY A 1 281 ? -3.624 -6.562 -16.535 1.00 90.12 281 GLY A C 1
ATOM 2278 O O . GLY A 1 281 ? -4.530 -5.725 -16.454 1.00 90.12 281 GLY A O 1
ATOM 2279 N N . ARG A 1 282 ? -2.503 -6.481 -15.810 1.00 92.50 282 ARG A N 1
ATOM 2280 C CA . ARG A 1 282 ? -2.239 -5.412 -14.845 1.00 92.50 282 ARG A CA 1
ATOM 2281 C C . ARG A 1 282 ? -1.594 -4.200 -15.516 1.00 92.50 282 ARG A C 1
ATOM 2283 O O . ARG A 1 282 ? -0.742 -4.348 -16.384 1.00 92.50 282 ARG A O 1
ATOM 2290 N N . GLY A 1 283 ? -1.983 -3.005 -15.085 1.00 91.94 283 GLY A N 1
ATOM 2291 C CA . GLY A 1 283 ? -1.462 -1.739 -15.596 1.00 91.94 283 GLY A CA 1
ATOM 2292 C C . GLY A 1 283 ? -1.520 -0.618 -14.563 1.00 91.94 283 GLY A C 1
ATOM 2293 O O . GLY A 1 283 ? -2.040 -0.791 -13.459 1.00 91.94 283 GLY A O 1
ATOM 2294 N N . LEU A 1 284 ? -0.986 0.546 -14.929 1.00 91.62 284 LEU A N 1
ATOM 2295 C CA . LEU A 1 284 ? -0.976 1.729 -14.073 1.00 91.62 284 LEU A CA 1
ATOM 2296 C C . LEU A 1 284 ? -2.234 2.575 -14.292 1.00 91.62 284 LEU A C 1
ATOM 2298 O O . LEU A 1 284 ? -2.599 2.902 -15.419 1.00 91.62 284 LEU A O 1
ATOM 2302 N N . GLN A 1 285 ? -2.892 2.945 -13.199 1.00 91.00 285 GLN A N 1
ATOM 2303 C CA . GLN A 1 285 ? -4.020 3.866 -13.173 1.00 91.00 285 GLN A CA 1
ATOM 2304 C C . GLN A 1 285 ? -3.574 5.210 -12.604 1.00 91.00 285 GLN A C 1
ATOM 2306 O O . GLN A 1 285 ? -2.948 5.272 -11.542 1.00 91.00 285 GLN A O 1
ATOM 2311 N N . ALA A 1 286 ? -3.940 6.288 -13.294 1.00 88.44 286 ALA A N 1
ATOM 2312 C CA . ALA A 1 286 ? -3.751 7.635 -12.785 1.00 88.44 286 ALA A CA 1
ATOM 2313 C C . ALA A 1 286 ? -4.725 7.929 -11.640 1.00 88.44 286 ALA A C 1
ATOM 2315 O O . ALA A 1 286 ? -5.916 7.638 -11.750 1.00 88.44 286 ALA A O 1
ATOM 2316 N N . VAL A 1 287 ? -4.230 8.528 -10.553 1.00 83.94 287 VAL A N 1
ATOM 2317 C CA . VAL A 1 287 ? -5.033 8.788 -9.350 1.00 83.94 287 VAL A CA 1
ATOM 2318 C C . VAL A 1 287 ? -4.901 10.242 -8.918 1.00 83.94 287 VAL A C 1
ATOM 2320 O O . VAL A 1 287 ? -3.802 10.751 -8.736 1.00 83.94 287 VAL A O 1
ATOM 2323 N N . ALA A 1 288 ? -6.043 10.903 -8.727 1.00 79.62 288 ALA A N 1
ATOM 2324 C CA . ALA A 1 288 ? -6.121 12.253 -8.178 1.00 79.62 288 ALA A CA 1
ATOM 2325 C C . ALA A 1 288 ? -6.361 12.235 -6.658 1.00 79.62 288 ALA A C 1
ATOM 2327 O O . ALA A 1 288 ? -6.887 11.263 -6.113 1.00 79.62 288 ALA A O 1
ATOM 2328 N N . LEU A 1 289 ? -6.053 13.346 -5.973 1.00 72.31 289 LEU A N 1
ATOM 2329 C CA . LEU A 1 289 ? -6.304 13.497 -4.529 1.00 72.31 289 LEU A CA 1
ATOM 2330 C C . LEU A 1 289 ? -7.800 13.439 -4.201 1.00 72.31 289 LEU A C 1
ATOM 2332 O O . LEU A 1 289 ? -8.216 12.903 -3.171 1.00 72.31 289 LEU A O 1
ATOM 2336 N N . LYS A 1 290 ? -8.617 14.061 -5.056 1.00 71.44 290 LYS A N 1
ATOM 2337 C CA . LYS A 1 290 ? -10.068 14.152 -4.897 1.00 71.44 290 LYS A CA 1
ATOM 2338 C C . LYS A 1 290 ? -10.757 13.856 -6.215 1.00 71.44 290 LYS A C 1
ATOM 2340 O O . LYS A 1 290 ? -10.267 14.189 -7.291 1.00 71.44 290 LYS A O 1
ATOM 2345 N N . MET A 1 291 ? -11.953 13.295 -6.102 1.00 71.75 291 MET A N 1
ATOM 2346 C CA . MET A 1 291 ? -12.851 13.118 -7.234 1.00 71.75 291 MET A CA 1
ATOM 2347 C C . MET A 1 291 ? -13.069 14.456 -7.957 1.00 71.75 291 MET A C 1
ATOM 2349 O O . MET A 1 291 ? -13.323 15.478 -7.319 1.00 71.75 291 MET A O 1
ATOM 2353 N N . GLY A 1 292 ? -12.966 14.431 -9.286 1.00 77.50 292 GLY A N 1
ATOM 2354 C CA . GLY A 1 292 ? -13.123 15.611 -10.140 1.00 77.50 292 GLY A CA 1
ATOM 2355 C C . GLY A 1 292 ? -11.870 16.482 -10.279 1.00 77.50 292 GLY A C 1
ATOM 2356 O O . GLY A 1 292 ? -11.925 17.478 -10.994 1.00 77.50 292 GLY A O 1
ATOM 2357 N N . GLN A 1 293 ? -10.752 16.132 -9.634 1.00 83.50 293 GLN A N 1
ATOM 2358 C CA . GLN A 1 293 ? -9.467 16.792 -9.871 1.00 83.50 293 GLN A CA 1
ATOM 2359 C C . GLN A 1 293 ? -8.688 16.125 -11.004 1.00 83.50 293 GLN A C 1
ATOM 2361 O O . GLN A 1 293 ? -8.846 14.937 -11.284 1.00 83.50 293 GLN A O 1
ATOM 2366 N N . VAL A 1 294 ? -7.812 16.910 -11.626 1.00 83.31 294 VAL A N 1
ATOM 2367 C CA . VAL A 1 294 ? -6.792 16.404 -12.544 1.00 83.31 294 VAL A CA 1
ATOM 2368 C C . VAL A 1 294 ? -5.801 15.558 -11.741 1.00 83.31 294 VAL A C 1
ATOM 2370 O O . VAL A 1 294 ? -5.319 16.004 -10.701 1.00 83.31 294 VAL A O 1
ATOM 2373 N N . ALA A 1 295 ? -5.527 14.335 -12.202 1.00 85.25 295 ALA A N 1
ATOM 2374 C CA . ALA A 1 295 ? -4.555 13.447 -11.562 1.00 85.25 295 ALA A CA 1
ATOM 2375 C C . ALA A 1 295 ? -3.116 13.925 -11.801 1.00 85.25 295 ALA A C 1
ATOM 2377 O O . ALA A 1 295 ? -2.358 14.085 -10.850 1.00 85.25 295 ALA A O 1
ATOM 2378 N N . TYR A 1 296 ? -2.781 14.212 -13.063 1.00 85.56 296 TYR A N 1
ATOM 2379 C CA . TYR A 1 296 ? -1.471 14.703 -13.482 1.00 85.56 296 TYR A CA 1
ATOM 2380 C C . TYR A 1 296 ? -1.618 15.795 -14.533 1.00 85.56 296 TYR A C 1
ATOM 2382 O O . TYR A 1 296 ? -2.451 15.695 -15.437 1.00 85.56 296 TYR A O 1
ATOM 2390 N N . GLU A 1 297 ? -0.799 16.832 -14.416 1.00 85.44 297 GLU A N 1
ATOM 2391 C CA . GLU A 1 297 ? -0.706 17.877 -15.427 1.00 85.44 297 GLU A CA 1
ATOM 2392 C C . GLU A 1 297 ? 0.076 17.386 -16.649 1.00 85.44 297 GLU A C 1
ATOM 2394 O O . GLU A 1 297 ? 0.887 16.458 -16.581 1.00 85.44 297 GLU A O 1
ATOM 2399 N N . LYS A 1 298 ? -0.160 18.021 -17.799 1.00 85.06 298 LYS A N 1
ATOM 2400 C CA . LYS A 1 298 ? 0.596 17.724 -19.015 1.00 85.06 298 LYS A CA 1
ATOM 2401 C C . LYS A 1 298 ? 2.081 18.028 -18.780 1.00 85.06 298 LYS A C 1
ATOM 2403 O O . LYS A 1 298 ? 2.419 19.144 -18.409 1.00 85.06 298 LYS A O 1
ATOM 2408 N N . GLY A 1 299 ? 2.946 17.055 -19.067 1.00 79.38 299 GLY A N 1
ATOM 2409 C CA . GLY A 1 299 ? 4.396 17.177 -18.879 1.00 79.38 299 GLY A CA 1
ATOM 2410 C C . GLY A 1 299 ? 4.890 16.781 -17.484 1.00 79.38 299 GLY A C 1
ATOM 2411 O O . GLY A 1 299 ? 6.092 16.828 -17.248 1.00 79.38 299 GLY A O 1
ATOM 2412 N N . ALA A 1 300 ? 3.998 16.368 -16.575 1.00 79.62 300 ALA A N 1
ATOM 2413 C CA . ALA A 1 300 ? 4.400 15.856 -15.270 1.00 79.62 300 ALA A CA 1
ATOM 2414 C C . ALA A 1 300 ? 5.119 14.503 -15.392 1.00 79.62 300 ALA A C 1
ATOM 2416 O O . ALA A 1 300 ? 4.687 13.615 -16.131 1.00 79.62 300 ALA A O 1
ATOM 2417 N N . VAL A 1 301 ? 6.184 14.331 -14.609 1.00 79.75 301 VAL A N 1
ATOM 2418 C CA . VAL A 1 301 ? 6.866 13.044 -14.440 1.00 79.75 301 VAL A CA 1
ATOM 2419 C C . VAL A 1 301 ? 6.088 12.213 -13.422 1.00 79.75 301 VAL A C 1
ATOM 2421 O O . VAL A 1 301 ? 5.931 12.624 -12.275 1.00 79.75 301 VAL A O 1
ATOM 2424 N N . ILE A 1 302 ? 5.586 11.051 -13.844 1.00 80.62 302 ILE A N 1
ATOM 2425 C CA . ILE A 1 302 ? 4.717 10.183 -13.022 1.00 80.62 302 ILE A CA 1
ATOM 2426 C C . ILE A 1 302 ? 5.408 8.905 -12.529 1.00 80.62 302 ILE A C 1
ATOM 2428 O O . ILE A 1 302 ? 4.814 8.136 -11.780 1.00 80.62 302 ILE A O 1
ATOM 2432 N N . GLY A 1 303 ? 6.636 8.653 -12.978 1.00 80.62 303 GLY A N 1
ATOM 2433 C CA . GLY A 1 303 ? 7.396 7.453 -12.656 1.00 80.62 303 GLY A CA 1
ATOM 2434 C C . GLY A 1 303 ? 8.634 7.314 -13.536 1.00 80.62 303 GLY A C 1
ATOM 2435 O O . GLY A 1 303 ? 8.848 8.107 -14.453 1.00 80.62 303 GLY A O 1
ATOM 2436 N N . PHE A 1 304 ? 9.431 6.289 -13.247 1.00 80.06 304 PHE A N 1
ATOM 2437 C CA . PHE A 1 304 ? 10.657 5.962 -13.970 1.00 80.06 304 PHE A CA 1
ATOM 2438 C C . PHE A 1 304 ? 10.618 4.506 -14.398 1.00 80.06 304 PHE A C 1
ATOM 2440 O O . PHE A 1 304 ? 10.180 3.648 -13.633 1.00 80.06 304 PHE A O 1
ATOM 2447 N N . VAL A 1 305 ? 11.104 4.241 -15.606 1.00 83.69 305 VAL A N 1
ATOM 2448 C CA . VAL A 1 305 ? 11.403 2.882 -16.046 1.00 83.69 305 VAL A CA 1
ATOM 2449 C C . VAL A 1 305 ? 12.856 2.622 -15.689 1.00 83.69 305 VAL A C 1
ATOM 2451 O O . VAL A 1 305 ? 13.743 3.343 -16.139 1.00 83.69 305 VAL A O 1
ATOM 2454 N N . THR A 1 306 ? 13.081 1.628 -14.840 1.00 85.00 306 THR A N 1
ATOM 2455 C CA . THR A 1 306 ? 14.412 1.174 -14.444 1.00 85.00 306 THR A CA 1
ATOM 2456 C C . THR A 1 306 ? 14.559 -0.295 -14.795 1.00 85.00 306 THR A C 1
ATOM 2458 O O . THR A 1 306 ? 13.576 -1.040 -14.842 1.00 85.00 306 THR A O 1
ATOM 2461 N N . GLY A 1 307 ? 15.786 -0.726 -15.053 1.00 87.12 307 GLY A N 1
ATOM 2462 C CA . GLY A 1 307 ? 16.039 -2.109 -15.423 1.00 87.12 307 GLY A CA 1
ATOM 2463 C C . GLY A 1 307 ? 17.509 -2.474 -15.406 1.00 87.12 307 GLY A C 1
ATOM 2464 O O . GLY A 1 307 ? 18.372 -1.679 -15.036 1.00 87.12 307 GLY A O 1
ATOM 2465 N N . GLU A 1 308 ? 17.770 -3.711 -15.795 1.00 88.81 308 GLU A N 1
ATOM 2466 C CA . GLU A 1 308 ? 19.109 -4.172 -16.126 1.00 88.81 308 GLU A CA 1
ATOM 2467 C C . GLU A 1 308 ? 19.502 -3.596 -17.491 1.00 88.81 308 GLU A C 1
ATOM 2469 O O . GLU A 1 308 ? 18.733 -3.701 -18.448 1.00 88.81 308 GLU A O 1
ATOM 2474 N N . VAL A 1 309 ? 20.681 -2.979 -17.573 1.00 88.69 309 VAL A N 1
ATOM 2475 C CA . VAL A 1 309 ? 21.237 -2.490 -18.836 1.00 88.69 309 VAL A CA 1
ATOM 2476 C C . VAL A 1 309 ? 22.239 -3.511 -19.340 1.00 88.69 309 VAL A C 1
ATOM 2478 O O . VAL A 1 309 ? 23.217 -3.833 -18.665 1.00 88.69 309 VAL A O 1
ATOM 2481 N N . VAL A 1 310 ? 21.966 -4.023 -20.531 1.00 88.12 310 VAL A N 1
ATOM 2482 C CA . VAL A 1 310 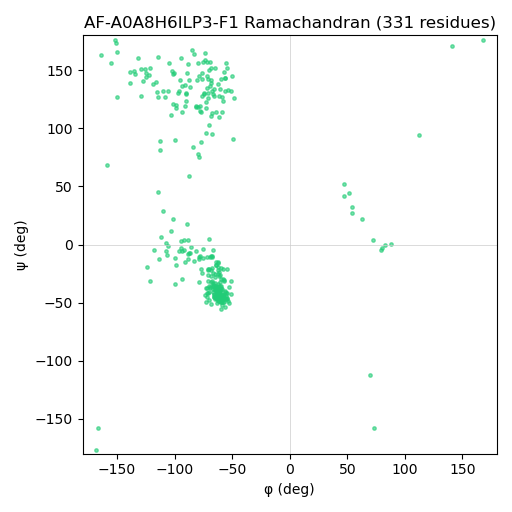? 22.719 -5.086 -21.198 1.00 88.12 310 VAL A CA 1
ATOM 2483 C C . VAL A 1 310 ? 23.010 -4.667 -22.639 1.00 88.12 310 VAL A C 1
ATOM 2485 O O . VAL A 1 310 ? 22.293 -3.804 -23.151 1.00 88.12 310 VAL A O 1
ATOM 2488 N N . PRO A 1 311 ? 23.998 -5.281 -23.311 1.00 86.00 311 PRO A N 1
ATOM 2489 C CA . PRO A 1 311 ? 24.264 -4.997 -24.715 1.00 86.00 311 PRO A CA 1
ATOM 2490 C C . PRO A 1 311 ? 23.036 -5.241 -25.596 1.00 86.00 311 PRO A C 1
ATOM 2492 O O . PRO A 1 311 ? 22.240 -6.158 -25.343 1.00 86.00 311 PRO A O 1
ATOM 2495 N N . ALA A 1 312 ? 22.917 -4.469 -26.676 1.00 83.19 312 ALA A N 1
ATOM 2496 C CA . ALA A 1 312 ? 21.866 -4.652 -27.669 1.00 83.19 312 ALA A CA 1
ATOM 2497 C C . ALA A 1 312 ? 21.789 -6.117 -28.151 1.00 83.19 312 ALA A C 1
ATOM 2499 O O . ALA A 1 312 ? 22.791 -6.753 -28.481 1.00 83.19 312 ALA A O 1
ATOM 2500 N N . GLY A 1 313 ? 20.578 -6.679 -28.174 1.00 81.62 313 GLY A N 1
ATOM 2501 C CA . GLY A 1 313 ? 20.336 -8.068 -28.583 1.00 81.62 313 GLY A CA 1
ATOM 2502 C C . GLY A 1 313 ? 20.649 -9.145 -27.532 1.00 81.62 313 GLY A C 1
ATOM 2503 O O . GLY A 1 313 ? 20.313 -10.307 -27.762 1.00 81.62 313 GLY A O 1
ATOM 2504 N N . ALA A 1 314 ? 21.207 -8.799 -26.363 1.00 85.12 314 ALA A N 1
ATOM 2505 C CA . ALA A 1 314 ? 21.453 -9.763 -25.280 1.00 85.12 314 ALA A CA 1
ATOM 2506 C C . ALA A 1 314 ? 20.155 -10.324 -24.666 1.00 85.12 314 ALA A C 1
ATOM 2508 O O . ALA A 1 314 ? 20.129 -11.426 -24.110 1.00 85.12 314 ALA A O 1
ATOM 2509 N N . ARG A 1 315 ? 19.052 -9.576 -24.770 1.00 83.69 315 ARG A N 1
ATOM 2510 C CA . ARG A 1 315 ? 17.717 -9.991 -24.329 1.00 83.69 315 ARG A CA 1
ATOM 2511 C C . ARG A 1 315 ? 16.739 -9.874 -25.490 1.00 83.69 315 ARG A C 1
ATOM 2513 O O . ARG A 1 315 ? 16.847 -8.989 -26.330 1.00 83.69 315 ARG A O 1
ATOM 2520 N N . SER A 1 316 ? 15.754 -10.764 -25.507 1.00 81.88 316 SER A N 1
ATOM 2521 C CA . SER A 1 316 ? 14.614 -10.690 -26.420 1.00 81.88 316 SER A CA 1
ATOM 2522 C C . SER A 1 316 ? 13.321 -10.707 -25.615 1.00 81.88 316 SER A C 1
ATOM 2524 O O . SER A 1 316 ? 13.234 -11.365 -24.577 1.00 81.88 316 SER A O 1
ATOM 2526 N N . GLY A 1 317 ? 12.317 -9.968 -26.078 1.00 80.75 317 GLY A N 1
ATOM 2527 C CA . GLY A 1 317 ? 10.995 -9.952 -25.464 1.00 80.75 317 GLY A CA 1
ATOM 2528 C C . GLY A 1 317 ? 10.358 -8.565 -25.444 1.00 80.75 317 GLY A C 1
ATOM 2529 O O . GLY A 1 317 ? 11.021 -7.572 -25.723 1.00 80.75 317 GLY A O 1
ATOM 2530 N N . PRO A 1 318 ? 9.069 -8.487 -25.080 1.00 77.00 318 PRO A N 1
ATOM 2531 C CA . PRO A 1 318 ? 8.306 -7.236 -25.087 1.00 77.00 318 PRO A CA 1
ATOM 2532 C C . PRO A 1 318 ? 8.762 -6.219 -24.028 1.00 77.00 318 PRO A C 1
ATOM 2534 O O . PRO A 1 318 ? 8.310 -5.081 -24.050 1.00 77.00 318 PRO A O 1
ATOM 2537 N N . TRP A 1 319 ? 9.633 -6.634 -23.104 1.00 77.75 319 TRP A N 1
ATOM 2538 C CA . TRP A 1 319 ? 10.190 -5.802 -22.034 1.00 77.75 319 TRP A CA 1
ATOM 2539 C C . TRP A 1 319 ? 11.665 -5.444 -22.255 1.00 77.75 319 TRP A C 1
ATOM 2541 O O . TRP A 1 319 ? 12.254 -4.772 -21.414 1.00 77.75 319 TRP A O 1
ATOM 2551 N N . ALA A 1 320 ? 12.263 -5.886 -23.367 1.00 85.38 320 ALA A N 1
ATOM 2552 C CA . ALA A 1 320 ? 13.558 -5.385 -23.808 1.00 85.38 320 ALA A CA 1
ATOM 2553 C C . ALA A 1 320 ? 13.320 -4.064 -24.547 1.00 85.38 320 ALA A C 1
ATOM 2555 O O . ALA A 1 320 ? 12.586 -4.027 -25.535 1.00 85.38 320 ALA A O 1
ATOM 2556 N N . LEU A 1 321 ? 13.892 -2.983 -24.024 1.00 84.31 321 LEU A N 1
ATOM 2557 C CA . LEU A 1 321 ? 13.791 -1.648 -24.598 1.00 84.31 321 LEU A CA 1
ATOM 2558 C C . LEU A 1 321 ? 15.181 -1.219 -25.049 1.00 84.31 321 LEU A C 1
ATOM 2560 O O . LEU A 1 321 ? 16.113 -1.247 -24.247 1.00 84.31 321 LEU A O 1
ATOM 2564 N N . ASP A 1 322 ? 15.298 -0.812 -26.310 1.00 82.19 322 ASP A N 1
ATOM 2565 C CA . ASP A 1 322 ? 16.543 -0.253 -26.818 1.00 82.19 322 ASP A CA 1
ATOM 2566 C C . ASP A 1 322 ? 16.758 1.133 -26.212 1.00 82.19 322 ASP A C 1
ATOM 2568 O O . ASP A 1 322 ? 15.868 1.992 -26.211 1.00 82.19 322 ASP A O 1
ATOM 2572 N N . PHE A 1 323 ? 17.956 1.340 -25.679 1.00 75.62 323 PHE A N 1
ATOM 2573 C CA . PHE A 1 323 ? 18.393 2.620 -25.162 1.00 75.62 323 PHE A CA 1
ATOM 2574 C C . PHE A 1 323 ? 19.221 3.328 -26.236 1.00 75.62 323 PHE A C 1
ATOM 2576 O O . PHE A 1 323 ? 20.114 2.741 -26.842 1.00 75.62 323 PHE A O 1
ATOM 2583 N N . VAL A 1 324 ? 18.900 4.594 -26.499 1.00 74.50 324 VAL A N 1
ATOM 2584 C CA . VAL A 1 324 ? 19.551 5.376 -27.552 1.00 74.50 324 VAL A CA 1
ATOM 2585 C C . VAL A 1 324 ? 20.318 6.530 -26.925 1.00 74.50 324 VAL A C 1
ATOM 2587 O O . VAL A 1 324 ? 19.781 7.275 -26.103 1.00 74.50 324 VAL A O 1
ATOM 2590 N N . ARG A 1 325 ? 21.578 6.677 -27.335 1.00 74.06 325 ARG A N 1
ATOM 2591 C CA . ARG A 1 325 ? 22.483 7.749 -26.926 1.00 74.06 325 ARG A CA 1
ATOM 2592 C C . ARG A 1 325 ? 22.774 8.640 -28.132 1.00 74.06 325 ARG A C 1
ATOM 2594 O O . ARG A 1 325 ? 23.741 8.385 -28.843 1.00 74.06 325 ARG A O 1
ATOM 2601 N N . PRO A 1 326 ? 21.955 9.679 -28.371 1.00 72.94 326 PRO A N 1
ATOM 2602 C CA . PRO A 1 326 ? 22.107 10.543 -29.543 1.00 72.94 326 PRO A CA 1
ATOM 2603 C C . PRO A 1 326 ? 23.393 11.384 -29.505 1.00 72.94 326 PRO A C 1
ATOM 2605 O O . PRO A 1 326 ? 23.742 12.04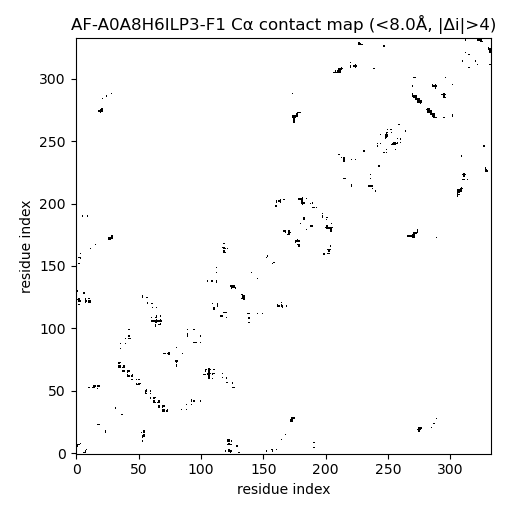0 -30.483 1.00 72.94 326 PRO A O 1
ATOM 2608 N N . ASP A 1 327 ? 24.079 11.409 -28.364 1.00 70.75 327 ASP A N 1
ATOM 2609 C CA . ASP A 1 327 ? 25.396 12.008 -28.190 1.00 70.75 327 ASP A CA 1
ATOM 2610 C C . ASP A 1 327 ? 26.561 11.114 -28.645 1.00 70.75 327 ASP A C 1
ATOM 2612 O O . ASP A 1 327 ? 27.707 11.564 -28.617 1.00 70.75 327 ASP A O 1
ATOM 2616 N N . LEU A 1 328 ? 26.293 9.866 -29.040 1.00 72.81 328 LEU A N 1
ATOM 2617 C CA . LEU A 1 328 ? 27.298 8.889 -29.450 1.00 72.81 328 LEU A CA 1
ATOM 2618 C C . LEU A 1 328 ? 27.081 8.458 -30.904 1.00 72.81 328 LEU A C 1
ATOM 2620 O O . LEU A 1 328 ? 25.959 8.217 -31.344 1.00 72.81 328 LEU A O 1
ATOM 2624 N N . ASP A 1 329 ? 28.177 8.336 -31.652 1.00 64.94 329 ASP A N 1
ATOM 2625 C CA . ASP A 1 329 ? 28.138 7.863 -33.034 1.00 64.94 329 ASP A CA 1
ATOM 2626 C C . ASP A 1 329 ? 27.969 6.333 -33.067 1.00 64.94 329 ASP A C 1
ATOM 2628 O O . ASP A 1 329 ? 28.872 5.591 -32.680 1.00 64.94 329 ASP A O 1
ATOM 2632 N N . GLY A 1 330 ? 26.827 5.861 -33.579 1.00 61.19 330 GLY A N 1
ATOM 2633 C CA . GLY A 1 330 ? 26.499 4.437 -33.713 1.00 61.19 330 GLY A CA 1
ATOM 2634 C C . GLY A 1 330 ? 25.353 4.026 -32.792 1.00 61.19 330 GLY A C 1
ATOM 2635 O O . GLY A 1 330 ? 25.570 3.694 -31.636 1.00 61.19 330 GLY A O 1
ATOM 2636 N N . GLU A 1 331 ? 24.129 4.042 -33.320 1.00 57.28 331 GLU A N 1
ATOM 2637 C CA . GLU A 1 331 ? 22.925 3.595 -32.611 1.00 57.28 331 GLU A CA 1
ATOM 2638 C C . GLU A 1 331 ? 22.509 2.180 -33.049 1.00 57.28 331 GLU A C 1
ATOM 2640 O O . GLU A 1 331 ? 22.637 1.861 -34.242 1.00 57.28 331 GLU A O 1
ATOM 2645 N N . PRO A 1 332 ? 21.912 1.361 -32.157 1.00 58.19 332 PRO A N 1
ATOM 2646 C CA . PRO A 1 332 ? 21.788 1.510 -30.694 1.00 58.19 332 PRO A CA 1
ATOM 2647 C C . PRO A 1 332 ? 23.045 1.028 -29.931 1.00 58.19 332 PRO A C 1
ATOM 2649 O O . PRO A 1 332 ? 23.870 0.310 -30.499 1.00 58.19 332 PRO A O 1
ATOM 2652 N N . ILE A 1 333 ? 23.177 1.419 -28.653 1.00 58.81 333 ILE A N 1
ATOM 2653 C CA . ILE A 1 333 ? 24.341 1.134 -27.780 1.00 58.81 333 ILE A CA 1
ATOM 2654 C C . ILE A 1 333 ? 23.991 0.140 -26.682 1.00 58.81 333 ILE A C 1
ATOM 2656 O O . ILE A 1 333 ? 22.923 0.324 -26.056 1.00 58.81 333 ILE A O 1
#

Mean predicted aligned error: 8.34 Å

Nearest PDB structures (foldseek):
  2azl-assembly1_A  TM=1.971E-01  e=6.408E-01  Thermotoga maritima
  1vg4-assembly1_B  TM=1.922E-01  e=2.311E+00  Thermotoga maritima
  1wl0-assembly1_B  TM=1.930E-01  e=5.527E+00  Thermotoga maritima MSB8

Foldseek 3Di:
DQLLDPVLLVLLVQLVQVLQAPPPQQFDEDDDVQLLVLLLSLLLLLVPQPLPGSNSLLSNLVSLQVNLVSQVVCCVPPPGHDPVSVVVSCVVSVPDPVNSVVSNLSNVLCCLLCVNLSLSSSRQDSDDDPVRDDPVNSSVDDPVRSVVSVVVCPDPSNVLLSQLSVLCVQLSYQLDAHFDFQCLVVVNDLSPDDSVVSSNRSHTDDDDPAADEDCPPPVFQVVADPFPDPDDAPGPHDPPDDDQPDDQPDPVDNDSPDCVPVPPPSVPAGAWYWHQPDVVGIDTDQHCPDPPDDSDDPPDDRDDDYYYDGHPPPDDDPPDDFDPDPVTPDPDD

pLDDT: mean 84.6, std 10.53, range [46.47, 97.38]

Secondary structure (DSSP, 8-state):
--TTSHHHHHHHHHHHHHHH-TT----B----S-HHHHHHHHHHHHHH----SHHHHHHHHHHHHHHHHHHHHTTTT-SS--HHHHHHHHHHHT--HHHHHHHHHHHHHHHHHTTT-GGGGGTS-SS--TT---HHHHHT--HHHHHHHHHHH-SHHHHHHHHHHHHHHHHTBTTSPP--BHHHHTT--GGGS-HHHHHHHHSBP---SS-EE-TT-TTTGGGS-----SS--PSSP-TTPPPTTTS-S-TT-S-TT--TTTSS-TTTSPPPEEEE-GGG-EEEE---SSTTS-SS-TT--------EE--TTS--STT------TTSSSS--

Sequence (333 aa):
MAIGSRPAIQQFCNIVRSRRDPNDDRSRVASSSDPNIRIEQRINNIRKSQQRSDLEKLRKRLDEFYLAEDIEQSKDGRLQSDPTVIGNILKRTGLSKDTFKHHQKWGNKWRVICRGRPALMCFIPLGQNEFDISSKTYTELESTELDRFHHLIDIPYVHSICTAAEAFLRSLDSTSDDVEFRWEADNMPLHELPENKMLDYLQPFPSSPGNMFHPNDHDLFDAWPNVPWPFDTPQPPDPTMIAKSVYPKCDFCDIDDCQCVLGSDRGGHHQPRIKDYGGLGRGLQAVALKMGQVAYEKGAVIGFVTGEVVPAGARSGPWALDFVRPDLDGEPI

Radius of gyration: 24.64 Å; Cα contacts (8 Å, |Δi|>4): 382; chains: 1; bounding box: 60×50×64 Å

Solvent-accessible surface area (backbone atoms only — not comparable to full-atom values): 20054 Å² total; per-residue (Å²): 114,68,59,79,28,71,66,20,52,50,48,37,52,49,30,54,54,55,55,18,37,77,84,55,79,82,55,42,85,68,80,70,88,48,35,68,60,47,35,48,52,27,53,53,50,48,71,71,49,78,56,84,45,63,46,43,44,47,50,40,52,52,32,24,30,48,33,34,49,28,49,56,62,54,18,76,92,48,99,59,53,59,67,65,59,53,50,50,47,29,62,77,67,69,50,53,72,66,60,49,52,48,42,41,54,52,5,49,44,47,36,60,75,37,72,73,41,72,31,52,57,57,26,50,50,85,48,93,52,99,78,73,51,48,55,60,59,68,72,65,52,49,73,72,53,44,54,50,50,51,59,72,54,69,41,74,69,47,52,55,57,31,53,30,35,40,48,50,60,49,28,38,28,33,55,36,62,51,71,57,34,33,29,67,75,72,69,48,66,54,89,79,44,58,69,73,57,29,57,60,34,53,27,62,45,91,77,61,100,48,70,44,74,62,66,81,40,76,93,50,49,85,63,47,78,92,60,78,61,100,57,99,65,65,84,61,64,66,89,85,70,76,63,91,84,84,54,78,81,38,99,87,47,91,48,83,86,62,44,74,82,80,60,46,62,59,87,78,45,56,37,44,37,65,23,49,63,64,95,75,39,72,46,80,39,85,39,43,99,47,92,93,52,79,52,72,62,94,90,62,85,78,79,80,91,56,46,79,60,69,40,76,78,77,61,85,58,98,82,58,74,92,53,76,56,92,92,46,80,70,83,73,86

Organism: NCBI:txid2175907